Protein AF-A0A4V2XLY2-F1 (afdb_monomer)

Radius of gyration: 35.94 Å; Cα contacts (8 Å, |Δi|>4): 168; chains: 1; bounding box: 104×69×89 Å

Organism: NCBI:txid453573

Nearest PDB structures (foldseek):
  6egc-assembly1_A  TM=3.642E-01  e=1.308E+00  synthetic construct
  7uwa-assembly1_m  TM=2.859E-01  e=1.603E+00  Citrus x limon
  8otz-assembly1_BR  TM=3.091E-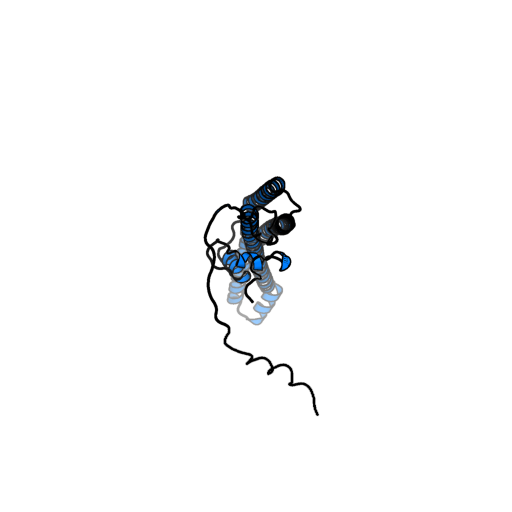01  e=2.067E+00  Bos taurus
  2cmr-assembly1_A  TM=2.528E-01  e=9.026E+00  Human immunodeficiency virus 1

Secondary structure (DSSP, 8-state):
------SSS----------------------------------SS-HHHHHHHHHHHHHHHHHHHHHHHHHHHHHHHHHHHHHHHHHHHHHTSHHHHHHHHHHH--HHHHHHHHHHHHHHHHHHHHHHHH--HHHHHHHHHHHHHHHHHHHHHHHHHHHHHHTT-S-HHHHHHHHHHHHHHHHHHHHTPPPPPHHHHHHHHHHTT--SSSPPPHHHHHHHS-GGG-S-TT--

Solvent-accessible surface area (backbone atoms only — not comparable to full-atom values): 13961 Å² total; per-residue (Å²): 133,84,86,86,88,79,89,75,87,86,82,82,87,84,77,85,87,84,91,82,82,89,87,90,81,89,84,89,88,82,88,83,94,73,86,75,78,74,79,68,88,66,64,84,39,62,66,69,57,52,51,52,51,49,53,52,37,44,54,35,51,49,53,22,42,22,26,46,43,37,15,54,52,27,45,50,51,39,53,51,53,51,52,52,49,52,52,50,49,57,60,63,29,67,69,50,46,53,52,48,47,70,71,68,74,46,69,66,64,48,49,53,51,51,54,51,47,51,50,50,50,50,52,53,54,51,46,52,71,74,51,54,30,58,63,54,15,51,51,26,44,53,39,22,53,56,33,46,58,48,38,55,51,42,52,53,51,52,50,31,36,69,68,53,75,46,54,72,68,58,46,52,52,51,50,55,52,47,52,47,56,51,49,54,42,55,72,75,48,74,90,79,52,71,70,17,46,52,54,29,34,63,76,67,76,54,73,92,60,98,69,81,53,74,66,64,40,31,75,78,41,60,76,94,75,40,86,77,89,81,82,131

Sequence (232 aa):
MSEVTVILGACALRSRKADRLLTGALPDEPSDRSVLNEPEAALDCDPYLLAQVREAFGRVVYSHKTHEKQADICFRRHRLQHAALTVLTAIGSGTFLAAVVGALGNPALTSLATSFIALLVAAMSLGAKTFKFEEESDAHRGIASRLWDVRESYISLITDLMSGTASDAEARERRDRLQRATRDAYTDAPRTSPKAFERASEGLQRNEEMTFTSREIDLFLPEALRLDEGEG

Structure (mmCIF, N/CA/C/O backbone):
data_AF-A0A4V2XLY2-F1
#
_entry.id   AF-A0A4V2XLY2-F1
#
loop_
_atom_site.group_PDB
_atom_site.id
_atom_site.type_symbol
_atom_site.label_atom_id
_atom_site.label_alt_id
_atom_site.label_comp_id
_atom_site.label_asym_id
_atom_site.label_entity_id
_atom_site.label_seq_id
_atom_site.pdbx_PDB_ins_code
_atom_site.Cartn_x
_atom_site.Cartn_y
_atom_site.Cartn_z
_atom_site.occupancy
_atom_site.B_iso_or_equiv
_atom_site.auth_seq_id
_atom_site.auth_comp_id
_atom_site.auth_asym_id
_atom_site.auth_atom_id
_atom_site.pdbx_PDB_model_num
ATOM 1 N N . MET A 1 1 ? -44.821 -56.540 2.633 1.00 47.94 1 MET A N 1
ATOM 2 C CA . MET A 1 1 ? -43.806 -55.549 3.042 1.00 47.94 1 MET A CA 1
ATOM 3 C C . MET A 1 1 ? -44.531 -54.199 3.128 1.00 47.94 1 MET A C 1
ATOM 5 O O . MET A 1 1 ? -44.505 -53.469 2.155 1.00 47.94 1 MET A O 1
ATOM 9 N N . SER A 1 2 ? -45.410 -53.893 4.099 1.00 38.66 2 SER A N 1
ATOM 10 C CA . SER A 1 2 ? -45.316 -54.028 5.575 1.00 38.66 2 SER A CA 1
ATOM 11 C C . SER A 1 2 ? -43.951 -53.548 6.051 1.00 38.66 2 SER A C 1
ATOM 13 O O . SER A 1 2 ? -42.976 -54.166 5.650 1.00 38.66 2 SER A O 1
ATOM 15 N N . GLU A 1 3 ? -43.760 -52.494 6.837 1.00 41.12 3 GLU A N 1
ATOM 16 C CA . GLU A 1 3 ? -44.582 -51.559 7.629 1.00 41.12 3 GLU A CA 1
ATOM 17 C C . GLU A 1 3 ? -43.741 -50.242 7.621 1.00 41.12 3 GLU A C 1
ATOM 19 O O . GLU A 1 3 ? -42.535 -50.310 7.421 1.00 41.12 3 GLU A O 1
ATOM 24 N N . VAL A 1 4 ? -44.195 -48.992 7.712 1.00 42.00 4 VAL A N 1
ATOM 25 C CA . VAL A 1 4 ? -44.980 -48.335 8.758 1.00 42.00 4 VAL A CA 1
ATOM 26 C C . VAL A 1 4 ? -45.407 -46.974 8.170 1.00 42.00 4 VAL A C 1
ATOM 28 O O . VAL A 1 4 ? -44.677 -45.989 8.210 1.00 42.00 4 VAL A O 1
ATOM 31 N N . THR A 1 5 ? -46.608 -46.928 7.600 1.00 49.72 5 THR A N 1
ATOM 32 C CA . THR A 1 5 ? -47.335 -45.715 7.167 1.00 49.72 5 THR A CA 1
ATOM 33 C C . THR A 1 5 ? -48.491 -45.440 8.147 1.00 49.72 5 THR A C 1
ATOM 35 O O . THR A 1 5 ? -49.587 -45.069 7.754 1.00 49.72 5 THR A O 1
ATOM 38 N N . VAL A 1 6 ? -48.299 -45.695 9.449 1.00 52.62 6 VAL A N 1
ATOM 39 C CA . VAL A 1 6 ? -49.425 -45.899 10.394 1.00 52.62 6 VAL A CA 1
ATOM 40 C C . VAL A 1 6 ? -49.522 -44.854 11.520 1.00 52.62 6 VAL A C 1
ATOM 42 O O . VAL A 1 6 ? -50.320 -45.012 12.433 1.00 52.62 6 VAL A O 1
ATOM 45 N N . ILE A 1 7 ? -48.814 -43.720 11.465 1.00 41.81 7 ILE A N 1
ATOM 46 C CA . ILE A 1 7 ? -48.986 -42.650 12.481 1.00 41.81 7 ILE A CA 1
ATOM 47 C C . ILE A 1 7 ? -49.380 -41.309 11.841 1.00 41.81 7 ILE A C 1
ATOM 49 O O . ILE A 1 7 ? -48.917 -40.240 12.212 1.00 41.81 7 ILE A O 1
ATOM 53 N N . LEU A 1 8 ? -50.277 -41.370 10.858 1.00 41.88 8 LEU A N 1
ATOM 54 C CA . LEU A 1 8 ? -51.107 -40.249 10.415 1.00 41.88 8 LEU A CA 1
ATOM 55 C C . LEU A 1 8 ? -52.513 -40.814 10.183 1.00 41.88 8 LEU A C 1
ATOM 57 O O . LEU A 1 8 ? -52.751 -41.444 9.158 1.00 41.88 8 LEU A O 1
ATOM 61 N N . GLY A 1 9 ? -53.443 -40.641 11.129 1.00 45.66 9 GLY A N 1
ATOM 62 C CA . GLY A 1 9 ? -54.850 -40.975 10.850 1.00 45.66 9 GLY A CA 1
ATOM 63 C C . GLY A 1 9 ? -55.701 -41.572 11.968 1.00 45.66 9 GLY A C 1
ATOM 64 O O . GLY A 1 9 ? -56.634 -42.303 11.656 1.00 45.66 9 GLY A O 1
ATOM 65 N N . ALA A 1 10 ? -55.449 -41.280 13.246 1.00 43.22 10 ALA A N 1
ATOM 66 C CA . ALA A 1 10 ? -56.364 -41.711 14.306 1.00 43.22 10 ALA A CA 1
ATOM 67 C C . ALA A 1 10 ? -56.387 -40.748 15.501 1.00 43.22 10 ALA A C 1
ATOM 69 O O . ALA A 1 10 ? -55.792 -41.044 16.527 1.00 43.22 10 ALA A O 1
ATOM 70 N N . CYS A 1 11 ? -57.055 -39.593 15.367 1.00 37.06 11 CYS A N 1
ATOM 71 C CA . CYS A 1 11 ? -57.849 -38.987 16.458 1.00 37.06 11 CYS A CA 1
ATOM 72 C C . CYS A 1 11 ? -58.593 -37.710 16.017 1.00 37.06 11 CYS A C 1
ATOM 74 O O . CYS A 1 11 ? -58.654 -36.715 16.733 1.00 37.06 11 CYS A O 1
ATOM 76 N N . ALA A 1 12 ? -59.195 -37.727 14.827 1.00 43.81 12 ALA A N 1
ATOM 77 C CA . ALA A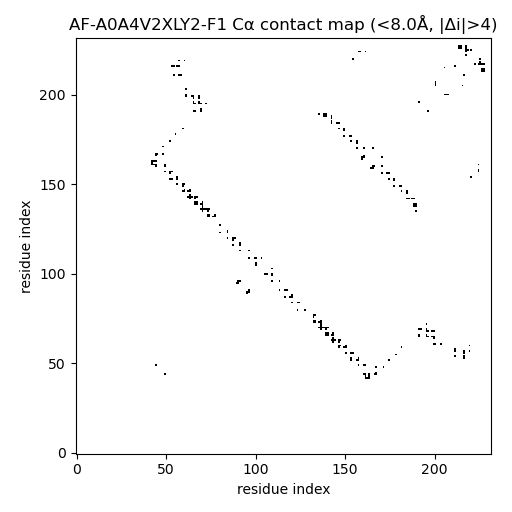 1 12 ? -60.356 -36.883 14.578 1.00 43.81 12 ALA A CA 1
ATOM 78 C C . ALA A 1 12 ? -61.599 -37.675 15.007 1.00 43.81 12 ALA A C 1
ATOM 80 O O . ALA A 1 12 ? -61.687 -38.867 14.732 1.00 43.81 12 ALA A O 1
ATOM 81 N N . LEU A 1 13 ? -62.558 -36.990 15.633 1.00 41.50 13 LEU A N 1
ATOM 82 C CA . LEU A 1 13 ? -63.864 -37.486 16.091 1.00 41.50 13 LEU A CA 1
ATOM 83 C C . LEU A 1 13 ? -63.895 -38.206 17.449 1.00 41.50 13 LEU A C 1
ATOM 85 O O . LEU A 1 13 ? -64.193 -39.394 17.550 1.00 41.50 13 LEU A O 1
ATOM 89 N N . ARG A 1 14 ? -63.829 -37.420 18.531 1.00 37.19 14 ARG A N 1
ATOM 90 C CA . ARG A 1 14 ? -64.696 -37.695 19.683 1.00 37.19 14 ARG A CA 1
ATOM 91 C C . ARG A 1 14 ? -65.355 -36.421 20.207 1.00 37.19 14 ARG A C 1
ATOM 93 O O . ARG A 1 14 ? -64.763 -35.623 20.912 1.00 37.19 14 ARG A O 1
ATOM 100 N N . SER A 1 15 ? -66.624 -36.316 19.829 1.00 37.44 15 SER A N 1
ATOM 101 C CA . SER A 1 15 ? -67.728 -35.723 20.579 1.00 37.44 15 SER A CA 1
ATOM 102 C C . SER A 1 15 ? -67.715 -34.221 20.873 1.00 37.44 15 SER A C 1
ATOM 104 O O . SER A 1 15 ? -67.165 -33.730 21.852 1.00 37.44 15 SER A O 1
ATOM 106 N N . ARG A 1 16 ? -68.539 -33.527 20.082 1.00 41.78 16 ARG A N 1
ATOM 107 C CA . ARG A 1 16 ? -69.366 -32.408 20.545 1.00 41.78 16 ARG A CA 1
ATOM 108 C C . ARG A 1 16 ? -70.205 -32.812 21.772 1.00 41.78 16 ARG A C 1
ATOM 110 O O . ARG A 1 16 ? -70.579 -33.978 21.903 1.00 41.78 16 ARG A O 1
ATOM 117 N N . LYS A 1 17 ? -70.624 -31.778 22.511 1.00 35.31 17 LYS A N 1
ATOM 118 C CA . LYS A 1 17 ? -71.710 -31.697 23.510 1.00 35.31 17 LYS A CA 1
ATOM 119 C C . LYS A 1 17 ? -71.405 -32.183 24.931 1.00 35.31 17 LYS A C 1
ATOM 121 O O . LYS A 1 17 ? -71.650 -33.335 25.266 1.00 35.31 17 LYS A O 1
ATOM 126 N N . ALA A 1 18 ? -71.097 -31.216 25.791 1.00 39.97 18 ALA A N 1
ATOM 127 C CA . ALA A 1 18 ? -71.797 -31.063 27.063 1.00 39.97 18 ALA A CA 1
ATOM 128 C C . ALA A 1 18 ? -71.885 -29.565 27.408 1.00 39.97 18 ALA A C 1
ATOM 130 O O . ALA A 1 18 ? -70.904 -28.943 27.800 1.00 39.97 18 ALA A O 1
ATOM 131 N N . ASP A 1 19 ? -73.073 -29.001 27.188 1.00 38.81 19 ASP A N 1
ATOM 132 C CA . ASP A 1 19 ? -73.528 -27.739 27.769 1.00 38.81 19 ASP A CA 1
ATOM 133 C C . ASP A 1 19 ? -73.611 -27.850 29.297 1.00 38.81 19 ASP A C 1
ATOM 135 O O . ASP A 1 19 ? -74.020 -28.900 29.799 1.00 38.81 19 ASP A O 1
ATOM 139 N N . ARG A 1 20 ? -73.353 -26.735 29.997 1.00 38.31 20 ARG A N 1
ATOM 140 C CA . ARG A 1 20 ? -74.138 -26.142 31.113 1.00 38.31 20 ARG A CA 1
ATOM 141 C C . ARG A 1 20 ? -73.211 -25.290 31.987 1.00 38.31 20 ARG A C 1
ATOM 143 O O . ARG A 1 20 ? -72.295 -25.802 32.608 1.00 38.31 20 ARG A O 1
ATOM 150 N N . L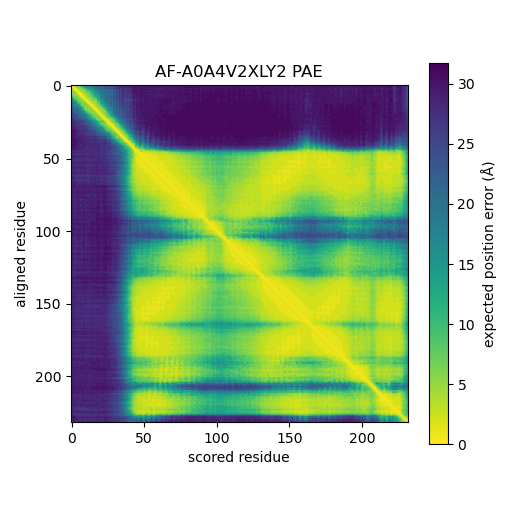EU A 1 21 ? -73.296 -23.967 31.849 1.00 37.28 21 LEU A N 1
ATOM 151 C CA . LEU A 1 21 ? -74.135 -23.041 32.635 1.00 37.28 21 LEU A CA 1
ATOM 152 C C . LEU A 1 21 ? -73.514 -22.660 33.990 1.00 37.28 21 LEU A C 1
ATOM 154 O O . LEU A 1 21 ? -73.485 -23.472 34.901 1.00 37.28 21 LEU A O 1
ATOM 158 N N . LEU A 1 22 ? -73.139 -21.373 34.057 1.00 38.41 22 LEU A N 1
ATOM 159 C CA . LEU A 1 22 ? -73.314 -20.398 35.147 1.00 38.41 22 LEU A CA 1
ATOM 160 C C . LEU A 1 22 ? -72.922 -20.815 36.572 1.00 38.41 22 LEU A C 1
ATOM 162 O O . LEU A 1 22 ? -73.523 -21.723 37.130 1.00 38.41 22 LEU A O 1
ATOM 166 N N . THR A 1 23 ? -72.061 -20.017 37.221 1.00 36.53 23 THR A N 1
ATOM 167 C CA . THR A 1 23 ? -72.367 -19.216 38.437 1.00 36.53 23 THR A CA 1
ATOM 168 C C . THR A 1 23 ? -71.088 -18.513 38.926 1.00 36.53 23 THR A C 1
ATOM 170 O O . THR A 1 23 ? -70.050 -19.156 39.025 1.00 36.53 23 THR A O 1
ATOM 173 N N . GLY A 1 24 ? -71.178 -17.229 39.299 1.00 34.00 24 GLY A N 1
ATOM 174 C CA . GLY A 1 24 ? -70.267 -16.614 40.283 1.00 34.00 24 GLY A CA 1
ATOM 175 C C . GLY A 1 24 ? -69.523 -15.357 39.825 1.00 34.00 24 GLY A C 1
ATOM 176 O O . GLY A 1 24 ? -68.750 -15.399 38.879 1.00 34.00 24 GLY A O 1
ATOM 177 N N . ALA A 1 25 ? -69.755 -14.249 40.525 1.00 36.06 25 ALA A N 1
ATOM 178 C CA . ALA A 1 25 ? -69.253 -12.904 40.261 1.00 36.06 25 ALA A CA 1
ATOM 179 C C . ALA A 1 25 ? -68.176 -12.459 41.285 1.00 36.06 25 ALA A C 1
ATOM 181 O O . ALA A 1 25 ? -68.368 -12.760 42.458 1.00 36.06 25 ALA A O 1
ATOM 182 N N . LEU A 1 26 ? -67.171 -11.681 40.810 1.00 38.72 26 LEU A N 1
ATOM 183 C CA . LEU A 1 26 ? -66.345 -10.597 41.442 1.00 38.72 26 LEU A CA 1
ATOM 184 C C . LEU A 1 26 ? -65.558 -10.864 42.766 1.00 38.72 26 LEU A C 1
ATOM 186 O O . LEU A 1 26 ? -65.959 -11.736 43.528 1.00 38.72 26 LEU A O 1
ATOM 190 N N . PRO A 1 27 ? -64.581 -10.011 43.188 1.00 55.50 27 PRO A N 1
ATOM 191 C CA . PRO A 1 27 ? -63.529 -9.245 42.475 1.00 55.50 27 PRO A CA 1
ATOM 192 C C . PRO A 1 27 ? -62.104 -9.299 43.136 1.00 55.50 27 PRO A C 1
ATOM 194 O O . PRO A 1 27 ? -61.937 -9.835 44.225 1.00 55.50 27 PRO A O 1
ATOM 197 N N . ASP A 1 28 ? -61.143 -8.633 42.469 1.00 38.16 28 ASP A N 1
ATOM 198 C CA . ASP A 1 28 ? -59.927 -7.921 42.948 1.00 38.16 28 ASP A CA 1
ATOM 199 C C . ASP A 1 28 ? -58.579 -8.597 43.323 1.00 38.16 28 ASP A C 1
ATOM 201 O O . ASP A 1 28 ? -58.505 -9.576 44.060 1.00 38.16 28 ASP A O 1
ATOM 205 N N . GLU A 1 29 ? -57.524 -7.872 42.881 1.00 44.31 29 GLU A N 1
ATOM 206 C CA . GLU A 1 29 ? -56.118 -7.753 43.351 1.00 44.31 29 GLU A CA 1
ATOM 207 C C . GLU A 1 29 ? -55.006 -8.641 42.709 1.00 44.31 29 GLU A C 1
ATOM 209 O O . GLU A 1 29 ? -55.288 -9.708 42.167 1.00 44.31 29 GLU A O 1
ATOM 214 N N . PRO A 1 30 ? -53.740 -8.152 42.610 1.00 47.31 30 PRO A N 1
ATOM 215 C CA . PRO A 1 30 ? -53.153 -7.741 41.329 1.00 47.31 30 PRO A CA 1
ATOM 216 C C . PRO A 1 30 ? -51.746 -8.340 41.072 1.00 47.31 30 PRO A C 1
ATOM 218 O O . PRO A 1 30 ? -51.223 -9.118 41.858 1.00 47.31 30 PRO A O 1
ATOM 221 N N . SER A 1 31 ? -51.088 -7.850 40.010 1.00 38.84 31 SER A N 1
ATOM 222 C CA . SER A 1 31 ? -49.623 -7.803 39.849 1.00 38.84 31 SER A CA 1
ATOM 223 C C . SER A 1 31 ? -48.878 -9.131 39.653 1.00 38.84 31 SER A C 1
ATOM 225 O O . SER A 1 31 ? -48.431 -9.738 40.616 1.00 38.84 31 SER A O 1
ATOM 227 N N . ASP A 1 32 ? -48.518 -9.435 38.402 1.00 35.16 32 ASP A N 1
ATOM 228 C CA . ASP A 1 32 ? -47.088 -9.570 38.093 1.00 35.16 32 ASP A CA 1
ATOM 229 C C . ASP A 1 32 ? -46.803 -9.275 36.610 1.00 35.16 32 ASP A C 1
ATOM 231 O O . ASP A 1 32 ? -47.209 -9.999 35.698 1.00 35.16 32 ASP A O 1
ATOM 235 N N . ARG A 1 33 ? -46.122 -8.152 36.373 1.00 47.94 33 ARG A N 1
ATOM 236 C CA . ARG A 1 33 ? -45.427 -7.846 35.124 1.00 47.94 33 ARG A CA 1
ATOM 237 C C . ARG A 1 33 ? -44.021 -8.421 35.261 1.00 47.94 33 ARG A C 1
ATOM 239 O O . ARG A 1 33 ? -43.155 -7.709 35.751 1.00 47.94 33 ARG A O 1
ATOM 246 N N . SER A 1 34 ? -43.775 -9.637 34.786 1.00 43.16 34 SER A N 1
ATOM 247 C CA . SER A 1 34 ? -42.424 -10.074 34.388 1.00 43.16 34 SER A CA 1
ATOM 248 C C . SER A 1 34 ? -42.425 -11.498 33.824 1.00 43.16 34 SER A C 1
ATOM 250 O O . SER A 1 34 ? -41.847 -12.417 34.393 1.00 43.16 34 SER A O 1
ATOM 252 N N . VAL A 1 35 ? -43.033 -11.709 32.651 1.00 46.03 35 VAL A N 1
ATOM 253 C CA . VAL A 1 35 ? -42.635 -12.875 31.846 1.00 46.03 35 VAL A CA 1
ATOM 254 C C . VAL A 1 35 ? -41.351 -12.492 31.124 1.00 46.03 35 VAL A C 1
ATOM 256 O O . VAL A 1 35 ? -41.360 -11.765 30.134 1.00 46.03 35 VAL A O 1
ATOM 259 N N . LEU A 1 36 ? -40.269 -12.910 31.771 1.00 38.91 36 LEU A N 1
ATOM 260 C CA . LEU A 1 36 ? -38.892 -13.059 31.328 1.00 38.91 36 LEU A CA 1
ATOM 261 C C . LEU A 1 36 ? -38.740 -13.021 29.803 1.00 38.91 36 LEU A C 1
ATOM 263 O O . LEU A 1 36 ? -39.104 -13.961 29.098 1.00 38.91 36 LEU A O 1
ATOM 267 N N . ASN A 1 37 ? -38.156 -11.928 29.318 1.00 42.41 37 ASN A N 1
ATOM 268 C CA . ASN A 1 37 ? -37.388 -11.982 28.088 1.00 42.41 37 ASN A CA 1
ATOM 269 C C . ASN A 1 37 ? -36.150 -12.823 28.434 1.00 42.41 37 ASN A C 1
ATOM 271 O O . ASN A 1 37 ? -35.342 -12.407 29.268 1.00 42.41 37 ASN A O 1
ATOM 275 N N . GLU A 1 38 ? -36.070 -14.033 27.884 1.00 45.47 38 GLU A N 1
ATOM 276 C CA . GLU A 1 38 ? -34.858 -14.855 27.888 1.00 45.47 38 GLU A CA 1
ATOM 277 C C . GLU A 1 38 ? -33.669 -13.975 27.460 1.00 45.47 38 GLU A C 1
ATOM 279 O O . GLU A 1 38 ? -33.838 -13.133 26.569 1.00 45.47 38 GLU A O 1
ATOM 284 N N . PRO A 1 39 ? -32.479 -14.112 28.067 1.00 44.06 39 PRO A N 1
ATOM 285 C CA . PRO A 1 39 ? -31.338 -13.346 27.621 1.00 44.06 39 PRO A CA 1
ATOM 286 C C . PRO A 1 39 ? -30.941 -13.916 26.256 1.00 44.06 39 PRO A C 1
ATOM 288 O O . PRO A 1 39 ? -30.286 -14.954 26.169 1.00 44.06 39 PRO A O 1
ATOM 291 N N . GLU A 1 40 ? -31.314 -13.227 25.173 1.00 44.56 40 GLU A N 1
ATOM 292 C CA . GLU A 1 40 ? -30.416 -13.162 24.021 1.00 44.56 40 GLU A CA 1
ATOM 293 C C . GLU A 1 40 ? -29.029 -12.909 24.604 1.00 44.56 40 GLU A C 1
ATOM 295 O O . GLU A 1 40 ? -28.896 -12.054 25.481 1.00 44.56 40 GLU A O 1
ATOM 300 N N . ALA A 1 41 ? -28.040 -13.709 24.210 1.00 48.06 41 ALA A N 1
ATOM 301 C CA . ALA A 1 41 ? -26.654 -13.562 24.628 1.00 48.06 41 ALA A CA 1
ATOM 302 C C . ALA A 1 41 ? -26.171 -12.160 24.228 1.00 48.06 41 ALA A C 1
ATOM 304 O O . ALA A 1 41 ? -25.626 -11.947 23.148 1.00 48.06 41 ALA A O 1
ATOM 305 N N . ALA A 1 42 ? -26.493 -11.183 25.068 1.00 50.16 42 ALA A N 1
ATOM 306 C CA . ALA A 1 42 ? -26.255 -9.789 24.826 1.00 50.16 42 ALA A CA 1
ATOM 307 C C . ALA A 1 42 ? -24.751 -9.631 24.919 1.00 50.16 42 ALA A C 1
ATOM 309 O O . ALA A 1 42 ? -24.145 -9.967 25.933 1.00 50.16 42 ALA A O 1
ATOM 310 N N . LEU A 1 43 ? -24.148 -9.180 23.825 1.00 56.91 43 LEU A N 1
ATOM 311 C CA . LEU A 1 43 ? -22.795 -8.660 23.840 1.00 56.91 43 LEU A CA 1
ATOM 312 C C . LEU A 1 43 ? -22.678 -7.738 25.066 1.00 56.91 43 LEU A C 1
ATOM 314 O O . LEU A 1 43 ? -23.293 -6.675 25.083 1.00 56.91 43 LEU A O 1
ATOM 318 N N . ASP A 1 44 ? -21.894 -8.125 26.076 1.00 65.81 44 ASP A N 1
ATOM 319 C CA . ASP A 1 44 ? -21.594 -7.310 27.273 1.00 65.81 44 ASP A CA 1
ATOM 320 C C . ASP A 1 44 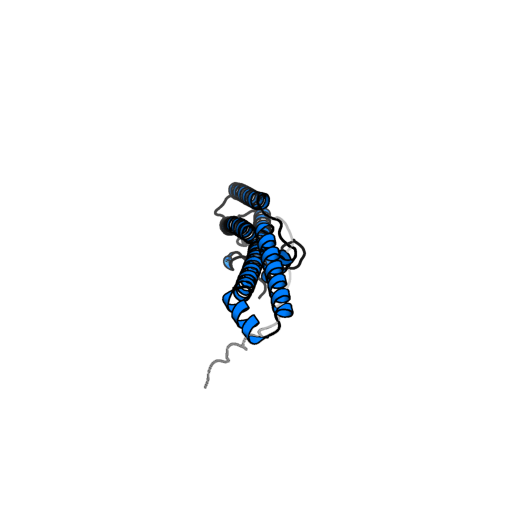? -20.743 -6.060 26.931 1.00 65.81 44 ASP A C 1
ATOM 322 O O . ASP A 1 44 ? -20.158 -5.406 27.792 1.00 65.81 44 ASP A O 1
ATOM 326 N N . CYS A 1 45 ? -20.652 -5.724 25.646 1.00 75.44 45 CYS A N 1
ATOM 327 C CA . CYS A 1 45 ? -19.866 -4.654 25.067 1.00 75.44 45 CYS A CA 1
ATOM 328 C C . CYS A 1 45 ? -20.796 -3.535 24.587 1.00 75.44 45 CYS A C 1
ATOM 330 O O . CYS A 1 45 ? -21.821 -3.796 23.957 1.00 75.44 45 CYS A O 1
ATOM 332 N N . ASP A 1 46 ? -20.396 -2.276 24.810 1.00 89.00 46 ASP A N 1
ATOM 333 C CA . ASP A 1 46 ? -21.094 -1.109 24.259 1.00 89.00 46 ASP A CA 1
ATOM 334 C C . ASP A 1 46 ? -21.230 -1.235 22.721 1.00 89.00 46 ASP A C 1
ATOM 336 O O . ASP A 1 46 ? -20.220 -1.148 22.004 1.00 89.00 46 ASP A O 1
ATOM 340 N N . PRO A 1 47 ? -22.455 -1.402 22.178 1.00 90.06 47 PRO A N 1
ATOM 341 C CA . PRO A 1 47 ? -22.659 -1.624 20.748 1.00 90.06 47 PRO A CA 1
ATOM 342 C C . PRO A 1 47 ? -22.205 -0.425 19.906 1.00 90.06 47 PRO A C 1
ATOM 344 O O . PRO A 1 47 ? -21.762 -0.598 18.768 1.00 90.06 47 PRO A O 1
ATOM 347 N N . TYR A 1 48 ? -22.238 0.792 20.462 1.00 92.94 48 TYR A N 1
ATOM 348 C CA . TYR A 1 48 ? -21.745 1.987 19.778 1.00 92.94 48 TYR A CA 1
ATOM 349 C C . TYR A 1 48 ? -20.216 1.996 19.692 1.00 92.94 48 TYR A C 1
ATOM 351 O O . TYR A 1 48 ? -19.652 2.431 18.682 1.00 92.94 48 TYR A O 1
ATOM 359 N N . LEU A 1 49 ? -19.532 1.495 20.726 1.00 94.81 49 LEU A N 1
ATOM 360 C CA . LEU A 1 49 ? -18.078 1.362 20.724 1.00 94.81 49 LEU A CA 1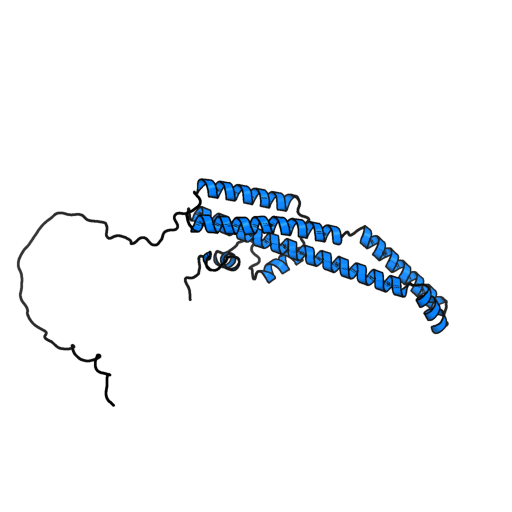
ATOM 361 C C . LEU A 1 49 ? -17.628 0.315 19.702 1.00 94.81 49 LEU A C 1
ATOM 363 O O . LEU A 1 49 ? -16.730 0.597 18.905 1.00 94.81 49 LEU A O 1
ATOM 367 N N . LEU A 1 50 ? -18.280 -0.850 19.673 1.00 94.44 50 LEU A N 1
ATOM 368 C CA . LEU A 1 50 ? -17.987 -1.899 18.697 1.00 94.44 50 LEU A CA 1
ATOM 369 C C . LEU A 1 50 ? -18.204 -1.415 17.260 1.00 94.44 50 LEU A C 1
ATOM 371 O O . LEU A 1 50 ? -17.325 -1.597 16.415 1.00 94.44 50 LEU A O 1
ATOM 375 N N . ALA A 1 51 ? -19.327 -0.743 16.988 1.00 92.44 51 ALA A N 1
ATOM 376 C CA . ALA A 1 51 ? -19.612 -0.170 15.674 1.00 92.44 51 ALA A CA 1
ATOM 377 C C . ALA A 1 51 ? -18.519 0.819 15.234 1.00 92.44 51 ALA A C 1
ATOM 379 O O . ALA A 1 51 ? -18.001 0.727 14.120 1.00 92.44 51 ALA A O 1
ATOM 380 N N . GLN A 1 52 ? -18.095 1.713 16.132 1.00 94.38 52 GLN A N 1
ATOM 381 C CA . GLN A 1 52 ? -17.038 2.679 15.838 1.00 94.38 52 GLN A CA 1
ATOM 382 C C . GLN A 1 52 ? -15.682 2.009 15.562 1.00 94.38 52 GLN A C 1
ATOM 384 O O . GLN A 1 52 ? -14.948 2.437 14.665 1.00 94.38 52 GLN A O 1
ATOM 389 N N . VAL A 1 53 ? -15.323 0.979 16.335 1.00 95.75 53 VAL A N 1
ATOM 390 C CA . VAL A 1 53 ? -14.079 0.217 16.146 1.00 95.75 53 VAL A CA 1
ATOM 391 C C . VAL A 1 53 ? -14.099 -0.516 14.803 1.00 95.75 53 VAL A C 1
ATOM 393 O O . VAL A 1 53 ? -13.115 -0.454 14.064 1.00 95.75 53 VAL A O 1
ATOM 396 N N . ARG A 1 54 ? -15.226 -1.137 14.445 1.00 94.75 54 ARG A N 1
ATOM 397 C CA . ARG A 1 54 ? -15.423 -1.829 13.162 1.00 94.75 54 ARG A CA 1
ATOM 398 C C . ARG A 1 54 ? -15.334 -0.878 11.966 1.00 94.75 54 ARG A C 1
ATOM 400 O O . ARG A 1 54 ? -14.641 -1.178 10.995 1.00 94.75 54 ARG A O 1
ATOM 407 N N . GLU A 1 55 ? -15.951 0.299 12.045 1.00 92.94 55 GLU A N 1
ATOM 408 C CA . GLU A 1 55 ? -15.849 1.315 10.988 1.00 92.94 55 GLU A CA 1
ATOM 409 C C . GLU A 1 55 ? -14.405 1.829 10.835 1.00 92.94 55 GLU A C 1
ATOM 411 O O . GLU A 1 55 ? -13.886 1.966 9.723 1.00 92.94 55 GLU A O 1
ATOM 416 N N . ALA A 1 56 ? -13.715 2.076 11.956 1.00 94.19 56 ALA A N 1
ATOM 417 C CA . ALA A 1 56 ? -12.312 2.482 11.945 1.00 94.19 56 ALA A CA 1
ATOM 418 C C . ALA A 1 56 ? -11.403 1.410 11.329 1.00 94.19 56 ALA A C 1
ATOM 420 O O . ALA A 1 56 ? -10.528 1.748 10.528 1.00 94.19 56 ALA A O 1
ATOM 421 N N . PHE A 1 57 ? -11.645 0.138 11.647 1.00 95.56 57 PHE A N 1
ATOM 422 C CA . PHE A 1 57 ? -10.977 -1.000 11.028 1.00 95.56 57 PHE A CA 1
ATOM 423 C C . PHE A 1 57 ? -11.175 -1.014 9.506 1.00 95.56 57 PHE A C 1
ATOM 425 O O . PHE A 1 57 ? -10.184 -1.059 8.775 1.00 95.56 57 PHE A O 1
ATOM 432 N N . GLY A 1 58 ? -12.413 -0.876 9.016 1.00 92.94 58 GLY A N 1
ATOM 433 C CA . GLY A 1 58 ? -12.709 -0.826 7.577 1.00 92.94 58 GLY A CA 1
ATOM 434 C C . GLY A 1 58 ? -11.911 0.259 6.843 1.00 92.94 58 GLY A C 1
ATOM 435 O O . GLY A 1 58 ? -11.266 -0.010 5.824 1.00 92.94 58 GLY A O 1
ATOM 436 N N . ARG A 1 59 ? -11.839 1.471 7.415 1.00 92.25 59 ARG A N 1
ATOM 437 C CA . ARG A 1 59 ? -11.016 2.566 6.862 1.00 92.25 59 ARG A CA 1
ATOM 438 C C . ARG A 1 59 ? -9.531 2.207 6.789 1.00 92.25 59 ARG A C 1
ATOM 440 O O . ARG A 1 59 ? -8.876 2.529 5.799 1.00 92.25 59 ARG A O 1
ATOM 447 N N . VAL A 1 60 ? -8.988 1.544 7.811 1.00 94.88 60 VAL A N 1
ATOM 448 C CA . VAL A 1 60 ? -7.574 1.132 7.832 1.00 94.88 60 VAL A CA 1
ATOM 449 C C . VAL A 1 60 ? -7.292 0.053 6.789 1.00 94.88 60 VAL A C 1
ATOM 451 O O . VAL A 1 60 ? -6.300 0.169 6.071 1.00 94.88 60 VAL A O 1
ATOM 454 N N . VAL A 1 61 ? -8.168 -0.950 6.646 1.00 94.00 61 VAL A N 1
ATOM 455 C CA . VAL A 1 61 ? -8.057 -1.986 5.599 1.00 94.00 61 VAL A CA 1
ATOM 456 C C . VAL A 1 61 ? -7.959 -1.340 4.220 1.00 94.00 61 VAL A C 1
ATOM 458 O O . VAL A 1 61 ? -7.099 -1.696 3.411 1.00 94.00 61 VAL A O 1
ATOM 461 N N . TYR A 1 62 ? -8.810 -0.350 3.972 1.00 90.62 62 TYR A N 1
ATOM 462 C CA . TYR A 1 62 ? -8.858 0.339 2.696 1.00 90.62 62 TYR A CA 1
ATOM 463 C C . TYR A 1 62 ? -7.594 1.158 2.414 1.00 90.62 62 TYR A C 1
ATOM 465 O O . TYR A 1 62 ? -6.998 1.052 1.337 1.00 90.62 62 TYR A O 1
ATOM 473 N N . SER A 1 63 ? -7.143 1.949 3.386 1.00 91.94 63 SER A N 1
ATOM 474 C CA . SER A 1 63 ? -5.903 2.716 3.250 1.00 91.94 63 SER A CA 1
ATOM 475 C C . SER A 1 63 ? -4.689 1.810 3.077 1.00 91.94 63 SER A C 1
ATOM 477 O O . SER A 1 63 ? -3.837 2.087 2.231 1.00 91.94 63 SER A O 1
ATOM 479 N N . HIS A 1 64 ? -4.637 0.697 3.813 1.00 94.81 64 HIS A N 1
ATOM 480 C CA . HIS A 1 64 ? -3.601 -0.317 3.663 1.00 94.81 64 HIS A CA 1
ATOM 481 C C . HIS A 1 64 ? -3.548 -0.827 2.215 1.00 94.81 64 HIS A C 1
ATOM 483 O O . HIS A 1 64 ? -2.507 -0.723 1.562 1.00 94.81 64 HIS A O 1
ATOM 489 N N . LYS A 1 65 ? -4.684 -1.280 1.664 1.00 92.38 65 LYS A N 1
ATOM 490 C CA . LYS A 1 65 ? -4.752 -1.745 0.270 1.00 92.38 65 LYS A CA 1
ATOM 491 C C . LYS A 1 65 ? -4.433 -0.657 -0.745 1.00 92.38 65 LYS A C 1
ATOM 493 O O . LYS A 1 65 ? -3.761 -0.934 -1.736 1.00 92.38 65 LYS A O 1
ATOM 498 N N . THR A 1 66 ? -4.847 0.580 -0.503 1.00 92.44 66 THR A N 1
ATOM 499 C CA . THR A 1 66 ? -4.524 1.706 -1.390 1.00 92.44 66 THR A CA 1
ATOM 500 C C . THR A 1 66 ? -3.013 1.929 -1.477 1.00 92.44 66 THR A C 1
ATOM 502 O O . THR A 1 66 ? -2.477 2.090 -2.576 1.00 92.44 66 THR A O 1
ATOM 505 N N . HIS A 1 67 ? -2.307 1.878 -0.345 1.00 93.00 67 HIS A N 1
ATOM 506 C CA . HIS A 1 67 ? -0.852 2.015 -0.322 1.00 93.00 67 HIS A CA 1
ATOM 507 C C . HIS A 1 67 ? -0.126 0.814 -0.943 1.00 93.00 67 HIS A C 1
ATOM 509 O O . HIS A 1 67 ? 0.822 1.033 -1.696 1.00 93.00 67 HIS A O 1
ATOM 515 N N . GLU A 1 68 ? -0.605 -0.422 -0.750 1.00 93.56 68 GLU A N 1
ATOM 516 C CA . GLU A 1 68 ? -0.094 -1.591 -1.490 1.00 93.56 68 GLU A CA 1
ATOM 517 C C . GLU A 1 68 ? -0.225 -1.390 -3.014 1.00 93.56 68 GLU A C 1
ATOM 519 O O . GLU A 1 68 ? 0.745 -1.537 -3.760 1.00 93.56 68 GLU A O 1
ATOM 524 N N . LYS A 1 69 ? -1.411 -0.989 -3.501 1.00 92.62 69 LYS A N 1
ATOM 525 C CA . LYS A 1 69 ? -1.649 -0.788 -4.943 1.00 92.62 69 LYS A CA 1
ATOM 526 C C . LYS A 1 69 ? -0.822 0.352 -5.522 1.00 92.62 69 LYS A C 1
ATOM 528 O O . LYS A 1 69 ? -0.387 0.265 -6.673 1.00 92.62 69 LYS A O 1
ATOM 533 N N . GLN A 1 70 ? -0.603 1.414 -4.754 1.00 91.12 70 GLN A N 1
ATOM 534 C CA . GLN A 1 70 ? 0.259 2.513 -5.170 1.00 91.12 70 GLN A CA 1
ATOM 535 C C . GLN A 1 70 ? 1.727 2.065 -5.243 1.00 91.12 70 GLN A C 1
ATOM 537 O O . GLN A 1 70 ? 2.381 2.345 -6.250 1.00 91.12 70 GLN A O 1
ATOM 542 N N . ALA A 1 71 ? 2.218 1.300 -4.261 1.00 91.44 71 ALA A N 1
ATOM 543 C CA . ALA A 1 71 ? 3.558 0.716 -4.304 1.00 91.44 71 ALA A CA 1
ATOM 544 C C . ALA A 1 71 ? 3.756 -0.163 -5.552 1.00 91.44 71 ALA A C 1
ATOM 546 O O . ALA A 1 71 ? 4.731 0.010 -6.283 1.00 91.44 71 ALA A O 1
ATOM 547 N N . ASP A 1 72 ? 2.791 -1.028 -5.875 1.00 91.00 72 ASP A N 1
ATOM 548 C CA . ASP A 1 72 ? 2.838 -1.874 -7.075 1.00 91.00 72 ASP A CA 1
ATOM 549 C C . ASP A 1 72 ? 2.897 -1.059 -8.377 1.00 91.00 72 ASP A C 1
ATOM 551 O O . ASP A 1 72 ? 3.602 -1.419 -9.329 1.00 91.00 72 ASP A O 1
ATOM 555 N N . ILE A 1 73 ? 2.152 0.050 -8.450 1.00 90.00 73 ILE A N 1
ATOM 556 C CA . ILE A 1 73 ? 2.176 0.955 -9.605 1.00 90.00 73 ILE A CA 1
ATOM 557 C C . ILE A 1 73 ? 3.565 1.577 -9.767 1.00 90.00 73 ILE A C 1
ATOM 559 O O . ILE A 1 73 ? 4.097 1.566 -10.883 1.00 90.00 73 ILE A O 1
ATOM 563 N N . CYS A 1 74 ? 4.144 2.100 -8.685 1.00 90.12 74 CYS A N 1
ATOM 564 C CA . CYS A 1 74 ? 5.469 2.719 -8.693 1.00 90.12 74 CYS A CA 1
ATOM 565 C C . CYS A 1 74 ? 6.554 1.697 -9.047 1.00 90.12 74 CYS A C 1
ATOM 567 O O . CYS A 1 74 ? 7.326 1.920 -9.982 1.00 90.12 74 CYS A O 1
ATOM 569 N N . PHE A 1 75 ? 6.527 0.517 -8.424 1.00 91.38 75 PHE A N 1
ATOM 570 C CA . PHE A 1 75 ? 7.460 -0.569 -8.714 1.00 91.38 75 PHE A CA 1
ATOM 571 C C . PHE A 1 75 ? 7.399 -1.025 -10.176 1.00 91.38 75 PHE A C 1
ATOM 573 O O . PHE A 1 75 ? 8.426 -1.231 -10.827 1.00 91.38 75 PHE A O 1
ATOM 580 N N . ARG A 1 76 ? 6.194 -1.143 -10.748 1.00 89.94 76 ARG A N 1
ATOM 581 C CA . ARG A 1 76 ? 6.044 -1.513 -12.160 1.00 89.94 76 ARG A CA 1
ATOM 582 C C . ARG A 1 76 ? 6.576 -0.433 -13.098 1.00 89.94 76 ARG A C 1
ATOM 584 O O . ARG A 1 76 ? 7.204 -0.774 -14.099 1.00 89.94 76 ARG A O 1
ATOM 591 N N . ARG A 1 77 ? 6.334 0.847 -12.799 1.00 89.44 77 ARG A N 1
ATOM 592 C CA . ARG A 1 77 ? 6.889 1.967 -13.581 1.00 89.44 77 ARG A CA 1
ATOM 593 C C . ARG A 1 77 ? 8.412 1.953 -13.550 1.00 89.44 77 ARG A C 1
ATOM 595 O O . ARG A 1 77 ? 9.021 2.003 -14.614 1.00 89.44 77 ARG A O 1
ATOM 602 N N . HIS A 1 78 ? 8.992 1.783 -12.365 1.00 91.00 78 HIS A N 1
ATOM 603 C CA . HIS A 1 78 ? 10.428 1.622 -12.181 1.00 91.00 78 HIS A CA 1
ATOM 604 C C . HIS A 1 78 ? 10.977 0.479 -13.051 1.00 91.00 78 HIS A C 1
ATOM 606 O O . HIS A 1 78 ? 11.845 0.692 -13.895 1.00 91.00 78 HIS A O 1
ATOM 612 N N . ARG A 1 79 ? 10.397 -0.724 -12.950 1.00 90.44 79 ARG A N 1
ATOM 613 C CA . ARG A 1 79 ? 10.848 -1.889 -13.727 1.00 90.44 79 ARG A CA 1
ATOM 614 C C . ARG A 1 79 ? 10.764 -1.669 -15.240 1.00 90.44 79 ARG A C 1
ATOM 616 O O . ARG A 1 79 ? 11.680 -2.065 -15.956 1.00 90.44 79 ARG A O 1
ATOM 623 N N . LEU A 1 80 ? 9.689 -1.047 -15.730 1.00 90.62 80 LEU A N 1
ATOM 624 C CA . LEU A 1 80 ? 9.532 -0.734 -17.155 1.00 90.62 80 LEU A CA 1
ATOM 625 C C . LEU A 1 80 ? 10.573 0.284 -17.630 1.00 90.62 80 LEU A C 1
ATOM 627 O O . LEU A 1 80 ? 11.172 0.090 -18.686 1.00 90.62 80 LEU A O 1
ATOM 631 N N . GLN A 1 81 ? 10.818 1.334 -16.845 1.00 90.00 81 GLN A N 1
ATOM 632 C CA . GLN A 1 81 ? 11.821 2.348 -17.160 1.00 90.00 81 GLN A CA 1
ATOM 633 C C . GLN A 1 81 ? 13.228 1.748 -17.227 1.00 90.00 81 GLN A C 1
ATOM 635 O O . GLN A 1 81 ? 13.944 1.984 -18.201 1.00 90.00 81 GLN A O 1
ATOM 640 N N . HIS A 1 82 ? 13.602 0.930 -16.240 1.00 90.62 82 HIS A N 1
ATOM 641 C CA . HIS A 1 82 ? 14.896 0.252 -16.224 1.00 90.62 82 HIS A CA 1
ATOM 642 C C . HIS A 1 82 ? 15.039 -0.746 -17.374 1.00 90.62 82 HIS A C 1
ATOM 644 O O . HIS A 1 82 ? 16.059 -0.731 -18.057 1.00 90.62 82 HIS A O 1
ATOM 650 N N . ALA A 1 83 ? 14.012 -1.554 -17.655 1.00 91.69 83 ALA A N 1
ATOM 651 C CA . ALA A 1 83 ? 14.041 -2.487 -18.779 1.00 91.69 83 ALA A CA 1
ATOM 652 C C . ALA A 1 83 ? 14.226 -1.761 -20.123 1.00 91.69 83 ALA A C 1
ATOM 654 O O . ALA A 1 83 ? 15.068 -2.158 -20.927 1.00 91.69 83 ALA A O 1
ATOM 655 N N . ALA A 1 84 ? 13.487 -0.671 -20.352 1.00 90.44 84 ALA A N 1
ATOM 656 C CA . ALA A 1 84 ? 13.608 0.121 -21.571 1.00 90.44 84 ALA A CA 1
ATOM 657 C C . ALA A 1 84 ? 14.992 0.784 -21.694 1.00 90.44 84 ALA A C 1
ATOM 659 O O . ALA A 1 84 ? 15.584 0.753 -22.772 1.00 90.44 84 ALA A O 1
ATOM 660 N N . LEU A 1 85 ? 15.553 1.302 -20.594 1.00 91.25 85 LEU A N 1
ATOM 661 C CA . LEU A 1 85 ? 16.905 1.863 -20.581 1.00 91.25 85 LEU A CA 1
ATOM 662 C C . LEU A 1 85 ? 17.967 0.800 -20.895 1.00 91.25 85 LEU A C 1
ATOM 664 O O . LEU A 1 85 ? 18.866 1.053 -21.695 1.00 91.25 85 LEU A O 1
ATOM 668 N N . THR A 1 86 ? 17.858 -0.396 -20.308 1.00 90.75 86 THR A N 1
ATOM 669 C CA . THR A 1 86 ? 18.764 -1.518 -20.586 1.00 90.75 86 THR A CA 1
ATOM 670 C C . THR A 1 86 ? 18.708 -1.936 -22.053 1.00 90.75 86 THR A C 1
ATOM 672 O O . THR A 1 86 ? 19.758 -2.064 -22.680 1.00 90.75 86 THR A O 1
ATOM 675 N N . VAL A 1 87 ? 17.510 -2.098 -22.626 1.00 91.56 87 VAL A N 1
ATOM 676 C CA . VAL A 1 87 ? 17.345 -2.450 -24.047 1.00 91.56 87 VAL A CA 1
ATOM 677 C C . VAL A 1 87 ? 17.950 -1.373 -24.943 1.00 91.56 87 VAL A C 1
ATOM 679 O O . VAL A 1 87 ? 18.734 -1.682 -25.838 1.00 91.56 87 VAL A O 1
ATOM 682 N N . LEU A 1 88 ? 17.644 -0.104 -24.679 1.00 88.62 88 LEU A N 1
ATOM 683 C CA . LEU A 1 88 ? 18.131 1.007 -25.488 1.00 88.62 88 LEU A CA 1
ATOM 684 C C . LEU A 1 88 ? 19.658 1.158 -25.405 1.00 88.62 88 LEU A C 1
ATOM 686 O O . LEU A 1 88 ? 20.309 1.417 -26.414 1.00 88.62 88 LEU A O 1
ATOM 690 N N . THR A 1 89 ? 20.239 0.925 -24.227 1.00 88.31 89 THR A N 1
ATOM 691 C CA . THR A 1 89 ? 21.695 0.935 -24.023 1.00 88.31 89 THR A CA 1
ATOM 692 C C . THR A 1 89 ? 22.369 -0.251 -24.717 1.00 88.31 89 THR A C 1
ATOM 694 O O . THR A 1 89 ? 23.439 -0.090 -25.297 1.00 88.31 89 THR A O 1
ATOM 697 N N . ALA A 1 90 ? 21.743 -1.432 -24.715 1.00 88.44 90 ALA A N 1
ATOM 698 C CA . ALA A 1 90 ? 22.250 -2.603 -25.428 1.00 88.44 90 ALA A CA 1
ATOM 699 C C . ALA A 1 90 ? 22.261 -2.384 -26.951 1.00 88.44 90 ALA A C 1
ATOM 701 O O . ALA A 1 90 ? 23.263 -2.675 -27.606 1.00 88.44 90 ALA A O 1
ATOM 702 N N . ILE A 1 91 ? 21.188 -1.803 -27.504 1.00 83.75 91 ILE A N 1
ATOM 703 C CA . ILE A 1 91 ? 21.122 -1.395 -28.919 1.00 83.75 91 ILE A CA 1
ATOM 704 C C . ILE A 1 91 ? 22.157 -0.296 -29.205 1.00 83.75 91 ILE A C 1
ATOM 706 O O . ILE A 1 91 ? 22.827 -0.328 -30.230 1.00 83.75 91 ILE A O 1
ATOM 710 N N . GLY A 1 92 ? 22.337 0.653 -28.287 1.00 81.44 92 GLY A N 1
ATOM 711 C CA . GLY A 1 92 ? 23.346 1.709 -28.390 1.00 81.44 92 GLY A CA 1
ATOM 712 C C . GLY A 1 92 ? 24.791 1.244 -28.175 1.00 81.44 92 GLY A C 1
ATOM 713 O O . GLY A 1 92 ? 25.699 2.072 -28.220 1.00 81.44 92 GLY A O 1
ATOM 714 N N . SER A 1 93 ? 25.034 -0.048 -27.924 1.00 83.25 93 SER A N 1
ATOM 715 C CA . SER A 1 93 ? 26.390 -0.558 -27.729 1.00 83.25 93 SER A CA 1
ATOM 716 C C . SER A 1 93 ? 27.209 -0.445 -29.017 1.00 83.25 93 SER A C 1
ATOM 718 O O . SER A 1 93 ? 26.733 -0.723 -30.121 1.00 83.25 93 SER A O 1
ATOM 720 N N . GLY A 1 94 ? 28.479 -0.052 -28.878 1.00 75.25 94 GLY A N 1
ATOM 721 C CA . GLY A 1 94 ? 29.365 0.184 -30.021 1.00 75.25 94 GLY A CA 1
ATOM 722 C C . GLY A 1 94 ? 29.513 -1.031 -30.941 1.00 75.25 94 GLY A C 1
ATOM 723 O O . GLY A 1 94 ? 29.622 -0.867 -32.151 1.00 75.25 94 GLY A O 1
ATOM 724 N N . THR A 1 95 ? 29.443 -2.250 -30.397 1.00 74.56 95 THR A N 1
ATOM 725 C CA . THR A 1 95 ? 29.520 -3.497 -31.172 1.00 74.56 95 THR A CA 1
ATOM 726 C C . THR A 1 95 ? 28.295 -3.706 -32.061 1.00 74.56 95 THR A C 1
ATOM 728 O O . THR A 1 95 ? 28.447 -4.073 -33.225 1.00 74.56 95 THR A O 1
ATOM 731 N N . PHE A 1 96 ? 27.088 -3.438 -31.551 1.00 77.56 96 PHE A N 1
ATOM 732 C CA . PHE A 1 96 ? 25.865 -3.521 -32.352 1.00 77.56 96 PHE A CA 1
ATOM 733 C C . PHE A 1 96 ? 25.859 -2.452 -33.446 1.00 77.56 96 PHE A C 1
ATOM 735 O O . PHE A 1 96 ? 25.610 -2.749 -34.613 1.00 77.56 96 PHE A O 1
ATOM 742 N N . LEU A 1 97 ? 26.218 -1.218 -33.089 1.00 74.81 97 LEU A N 1
ATOM 743 C CA . LEU A 1 97 ? 26.298 -0.109 -34.035 1.00 74.81 97 LEU A CA 1
ATOM 744 C C . LEU A 1 97 ? 27.336 -0.352 -35.135 1.00 74.81 97 LEU A C 1
ATOM 746 O O . LEU A 1 97 ? 27.034 -0.128 -36.303 1.00 74.81 97 LEU A O 1
ATOM 750 N N . ALA A 1 98 ? 28.520 -0.870 -34.799 1.00 72.44 98 ALA A N 1
ATOM 751 C CA . ALA A 1 98 ? 29.544 -1.221 -35.783 1.00 72.44 98 ALA A CA 1
ATOM 752 C C . ALA A 1 98 ? 29.056 -2.301 -36.766 1.00 72.44 98 ALA A C 1
ATOM 754 O O . ALA A 1 98 ? 29.284 -2.183 -37.971 1.00 72.44 98 ALA A O 1
ATOM 755 N N . ALA A 1 99 ? 28.331 -3.313 -36.277 1.00 78.38 99 ALA A N 1
ATOM 756 C CA . ALA A 1 99 ? 27.730 -4.342 -37.125 1.00 78.38 99 ALA A CA 1
ATOM 757 C C . ALA A 1 99 ? 26.637 -3.772 -38.050 1.00 78.38 99 ALA A C 1
ATOM 759 O O . ALA A 1 99 ? 26.600 -4.089 -39.238 1.00 78.38 99 ALA A O 1
ATOM 760 N N . VAL A 1 100 ? 25.777 -2.889 -37.534 1.00 73.62 100 VAL A N 1
ATOM 761 C CA . VAL A 1 100 ? 24.697 -2.245 -38.300 1.00 73.62 100 VAL A CA 1
ATOM 762 C C . VAL A 1 100 ? 25.241 -1.281 -39.361 1.00 73.62 100 VAL A C 1
ATOM 764 O O . VAL A 1 100 ? 24.743 -1.277 -40.485 1.00 73.62 100 VAL A O 1
ATOM 767 N N . VAL A 1 101 ? 26.289 -0.511 -39.047 1.00 72.56 101 VAL A N 1
ATOM 768 C CA . VAL A 1 101 ? 27.016 0.333 -40.015 1.00 72.56 101 VAL A CA 1
ATOM 769 C C . VAL A 1 101 ? 27.601 -0.508 -41.145 1.00 72.56 101 VAL A C 1
ATOM 771 O O . VAL A 1 101 ? 27.448 -0.145 -42.312 1.00 72.56 101 VAL A O 1
ATOM 774 N N . GLY A 1 102 ? 28.206 -1.654 -40.815 1.00 72.38 102 GLY A N 1
ATOM 775 C CA . GLY A 1 102 ? 28.715 -2.599 -41.809 1.00 72.38 102 GLY A CA 1
ATOM 776 C C . GLY A 1 102 ? 27.624 -3.208 -42.698 1.00 72.38 102 GLY A C 1
ATOM 777 O O . GLY A 1 102 ? 27.870 -3.449 -43.875 1.00 72.38 102 GLY A O 1
ATOM 778 N N . ALA A 1 103 ? 26.417 -3.424 -42.163 1.00 75.06 103 ALA A N 1
ATOM 779 C CA . ALA A 1 103 ? 25.312 -4.066 -42.879 1.00 75.06 103 ALA A CA 1
ATOM 780 C C . ALA A 1 103 ? 24.445 -3.104 -43.716 1.00 75.06 103 ALA A C 1
ATOM 782 O O . ALA A 1 103 ? 23.989 -3.478 -44.794 1.00 75.06 103 ALA A O 1
ATOM 783 N N . LEU A 1 104 ? 24.188 -1.880 -43.237 1.00 70.56 104 LEU A N 1
ATOM 784 C CA . LEU A 1 104 ? 23.291 -0.918 -43.899 1.00 70.56 104 LEU A CA 1
ATOM 785 C C . LEU A 1 104 ? 23.984 -0.066 -44.972 1.00 70.56 104 LEU A C 1
ATOM 787 O O . LEU A 1 104 ? 23.299 0.553 -45.783 1.00 70.56 104 LEU A O 1
ATOM 791 N N . GLY A 1 105 ? 25.319 0.019 -44.965 1.00 71.25 105 GLY A N 1
ATOM 792 C CA . GLY A 1 105 ? 26.112 0.694 -46.001 1.00 71.25 105 GLY A CA 1
ATOM 793 C C . GLY A 1 105 ? 25.916 2.215 -46.130 1.00 71.25 105 GLY A C 1
ATOM 794 O O . GLY A 1 105 ? 26.608 2.841 -46.928 1.00 71.25 105 GLY A O 1
ATOM 795 N N . ASN A 1 106 ? 25.009 2.830 -45.357 1.00 81.00 106 ASN A N 1
ATOM 796 C CA . ASN A 1 106 ? 24.747 4.270 -45.364 1.00 81.00 106 ASN A CA 1
ATOM 797 C C . ASN A 1 106 ? 25.126 4.918 -44.014 1.00 81.00 106 ASN A C 1
ATOM 799 O O . ASN A 1 106 ? 24.344 4.843 -43.060 1.00 81.00 106 ASN A O 1
ATOM 803 N N . PRO A 1 107 ? 26.282 5.605 -43.930 1.00 78.62 107 PRO A N 1
ATOM 804 C CA . PRO A 1 107 ? 26.800 6.154 -42.676 1.00 78.62 107 PRO A CA 1
ATOM 805 C C . PRO A 1 107 ? 25.941 7.289 -42.092 1.00 78.62 107 PRO A C 1
ATOM 807 O O . PRO A 1 107 ? 25.940 7.500 -40.877 1.00 78.62 107 PRO A O 1
ATOM 810 N N . ALA A 1 108 ? 25.190 8.017 -42.928 1.00 82.56 108 ALA A N 1
ATOM 811 C CA . ALA A 1 108 ? 24.352 9.128 -42.475 1.00 82.56 108 ALA A CA 1
ATOM 812 C C . ALA A 1 108 ? 23.127 8.631 -41.693 1.00 82.56 108 ALA A C 1
ATOM 814 O O . ALA A 1 108 ? 22.818 9.152 -40.621 1.00 82.56 108 ALA A O 1
ATOM 815 N N . LEU A 1 109 ? 22.465 7.579 -42.189 1.00 79.69 109 LEU A N 1
ATOM 816 C CA . LEU A 1 109 ? 21.308 6.977 -41.516 1.00 79.69 109 LEU A CA 1
ATOM 817 C C . LEU A 1 109 ? 21.700 6.332 -40.184 1.00 79.69 109 LEU A C 1
ATOM 819 O O . LEU A 1 109 ? 20.994 6.482 -39.188 1.00 79.69 109 LEU A O 1
ATOM 823 N N . THR A 1 110 ? 22.852 5.662 -40.138 1.00 79.94 110 THR A N 1
ATOM 824 C CA . THR A 1 110 ? 23.350 5.047 -38.905 1.00 79.94 110 THR A CA 1
ATOM 825 C C . THR A 1 110 ? 23.794 6.077 -37.876 1.00 79.94 110 THR A C 1
ATOM 827 O O . THR A 1 110 ? 23.535 5.895 -36.688 1.00 79.94 110 THR A O 1
ATOM 830 N N . SER A 1 111 ? 24.414 7.180 -38.309 1.00 82.50 111 SER A N 1
ATOM 831 C CA . SER A 1 111 ? 24.779 8.283 -37.416 1.00 82.50 111 SER A CA 1
ATOM 832 C C . SER A 1 111 ? 23.536 8.930 -36.801 1.00 82.50 111 SER A C 1
ATOM 834 O O . SER A 1 111 ? 23.474 9.068 -35.581 1.00 82.50 111 SER A O 1
ATOM 836 N N . LEU A 1 112 ? 22.509 9.217 -37.611 1.00 86.94 112 LEU A N 1
ATOM 837 C CA . LEU A 1 112 ? 21.249 9.781 -37.126 1.00 86.94 112 LEU A CA 1
ATOM 838 C C . LEU A 1 112 ? 20.554 8.852 -36.117 1.00 86.94 112 LEU A C 1
ATOM 840 O O . LEU A 1 112 ? 20.148 9.303 -35.045 1.00 86.94 112 LEU A O 1
ATOM 844 N N . ALA A 1 113 ? 20.463 7.554 -36.427 1.00 84.00 113 ALA A N 1
ATOM 845 C CA . ALA A 1 113 ? 19.880 6.563 -35.524 1.00 84.00 113 ALA A CA 1
ATOM 846 C C . ALA A 1 113 ? 20.658 6.464 -34.200 1.00 84.00 113 ALA A C 1
ATOM 848 O O . ALA A 1 113 ? 20.054 6.449 -33.128 1.00 84.00 113 ALA A O 1
ATOM 849 N N . THR A 1 114 ? 21.993 6.469 -34.262 1.00 84.50 114 THR A N 1
ATOM 850 C CA . THR A 1 114 ? 22.863 6.427 -33.076 1.00 84.50 114 THR A CA 1
ATOM 851 C C . THR A 1 114 ? 22.666 7.651 -32.189 1.00 84.50 114 THR A C 1
ATOM 853 O O . THR A 1 114 ? 22.474 7.513 -30.982 1.00 84.50 114 THR A O 1
ATOM 856 N N . SER A 1 115 ? 22.675 8.852 -32.772 1.00 88.25 115 SER A N 1
ATOM 857 C CA . SER A 1 115 ? 22.471 10.100 -32.033 1.00 88.25 115 SER A CA 1
ATOM 858 C C . SER A 1 115 ? 21.083 10.167 -31.399 1.00 88.25 115 SER A C 1
ATOM 860 O O . SER A 1 115 ? 20.953 10.617 -30.262 1.00 88.25 115 SER A O 1
ATOM 862 N N . PHE A 1 116 ? 20.052 9.675 -32.091 1.00 89.81 116 PHE A N 1
ATOM 863 C CA . PHE A 1 116 ? 18.698 9.603 -31.546 1.00 89.81 116 PHE A CA 1
ATOM 864 C C . PHE A 1 116 ? 18.596 8.620 -30.371 1.00 89.81 116 PHE A C 1
ATOM 866 O O . PHE A 1 116 ? 18.042 8.966 -29.329 1.00 89.81 116 PHE A O 1
ATOM 873 N N . ILE A 1 117 ? 19.191 7.427 -30.491 1.00 88.81 117 ILE A N 1
ATOM 874 C CA . ILE A 1 117 ? 19.272 6.450 -29.394 1.00 88.81 117 ILE A CA 1
ATOM 875 C C . ILE A 1 117 ? 20.011 7.054 -28.197 1.00 88.81 117 ILE A C 1
ATOM 877 O O . ILE A 1 117 ? 19.510 6.986 -27.078 1.00 88.81 117 ILE A O 1
ATOM 881 N N . ALA A 1 118 ? 21.158 7.700 -28.420 1.00 90.19 118 ALA A N 1
ATOM 882 C CA . ALA A 1 118 ? 21.925 8.352 -27.361 1.00 90.19 118 ALA A CA 1
ATOM 883 C C . ALA A 1 118 ? 21.120 9.460 -26.659 1.00 90.19 118 ALA A C 1
ATOM 885 O O . ALA A 1 118 ? 21.136 9.545 -25.430 1.00 90.19 118 ALA A O 1
ATOM 886 N N . LEU A 1 119 ? 20.367 10.265 -27.418 1.00 93.25 119 LEU A N 1
ATOM 887 C CA . LEU A 1 119 ? 19.470 11.282 -26.867 1.00 93.25 119 LEU A CA 1
ATOM 888 C C . LEU A 1 119 ? 18.374 10.656 -25.995 1.00 93.25 119 LEU A C 1
ATOM 890 O O . LEU A 1 119 ? 18.120 11.140 -24.894 1.00 93.25 119 LEU A O 1
ATOM 894 N N . LEU A 1 120 ? 17.754 9.565 -26.453 1.00 91.94 120 LEU A N 1
ATOM 895 C CA . LEU A 1 120 ? 16.741 8.842 -25.683 1.00 91.94 120 LEU A CA 1
ATOM 896 C C . LEU A 1 120 ? 17.325 8.231 -24.398 1.00 91.94 120 LEU A C 1
ATOM 898 O O . LEU A 1 120 ? 16.721 8.377 -23.336 1.00 91.94 120 LEU A O 1
ATOM 902 N N . VAL A 1 121 ? 18.515 7.619 -24.457 1.00 91.81 121 VAL A N 1
ATOM 903 C CA . VAL A 1 121 ? 19.220 7.094 -23.270 1.00 91.81 121 VAL A CA 1
ATOM 904 C C . VAL A 1 121 ? 19.479 8.220 -22.274 1.00 91.81 121 VAL A C 1
ATOM 906 O O . VAL A 1 121 ? 19.196 8.062 -21.085 1.00 91.81 121 VAL A O 1
ATOM 909 N N . ALA A 1 122 ? 19.980 9.365 -22.745 1.00 92.38 122 ALA A N 1
ATOM 910 C CA . ALA A 1 122 ? 20.258 10.522 -21.902 1.00 92.38 122 ALA A CA 1
ATOM 911 C C . ALA A 1 122 ? 18.978 11.073 -21.253 1.00 92.38 122 ALA A C 1
ATOM 913 O O . ALA A 1 122 ? 18.951 11.289 -20.040 1.00 92.38 122 ALA A O 1
ATOM 914 N N . ALA A 1 123 ? 17.901 11.231 -22.029 1.00 90.94 123 ALA A N 1
ATOM 915 C CA . ALA A 1 123 ? 16.610 11.702 -21.534 1.00 90.94 123 ALA A CA 1
ATOM 916 C C . ALA A 1 123 ? 16.014 10.752 -20.482 1.00 90.94 123 ALA A C 1
ATOM 918 O O . ALA A 1 123 ? 15.590 11.196 -19.415 1.00 90.94 123 ALA A O 1
ATOM 919 N N . MET A 1 124 ? 16.034 9.440 -20.733 1.00 89.56 124 MET A N 1
ATOM 920 C CA . MET A 1 124 ? 15.545 8.432 -19.787 1.00 89.56 124 MET A CA 1
ATOM 921 C C . MET A 1 124 ? 16.390 8.356 -18.514 1.00 89.56 124 MET A C 1
ATOM 923 O O . MET A 1 124 ? 15.841 8.214 -17.421 1.00 89.56 124 MET A O 1
ATOM 927 N N . SER A 1 125 ? 17.713 8.472 -18.645 1.00 89.19 125 SER A N 1
ATOM 928 C CA . SER A 1 125 ? 18.643 8.469 -17.510 1.00 89.19 125 SER A CA 1
ATOM 929 C C . SER A 1 125 ? 18.456 9.702 -16.629 1.00 89.19 125 SER A C 1
ATOM 931 O O . SER A 1 125 ? 18.500 9.599 -15.404 1.00 89.19 125 SER A O 1
ATOM 933 N N . LEU A 1 126 ? 18.220 10.870 -17.236 1.00 91.12 126 LEU A N 1
ATOM 934 C CA . LEU A 1 126 ? 17.875 12.082 -16.500 1.00 91.12 126 LEU A CA 1
ATOM 935 C C . LEU A 1 126 ? 16.520 11.921 -15.804 1.00 91.12 126 LEU A C 1
ATOM 937 O O . LEU A 1 126 ? 16.418 12.169 -14.606 1.00 91.12 126 LEU A O 1
ATOM 941 N N . GLY A 1 127 ? 15.517 11.409 -16.521 1.00 87.31 127 GLY A N 1
ATOM 942 C CA . GLY A 1 127 ? 14.201 11.108 -15.962 1.00 87.31 127 GLY A CA 1
ATOM 943 C C . GLY A 1 127 ? 14.259 10.159 -14.761 1.00 87.31 127 GLY A C 1
ATOM 944 O O . GLY A 1 127 ? 13.557 10.393 -13.788 1.00 87.31 127 GLY A O 1
ATOM 945 N N . ALA A 1 128 ? 15.125 9.139 -14.775 1.00 85.25 128 ALA A N 1
ATOM 946 C CA . ALA A 1 128 ? 15.310 8.214 -13.646 1.00 85.25 128 ALA A CA 1
ATOM 947 C C . ALA A 1 128 ? 15.888 8.898 -12.401 1.00 85.25 128 ALA A C 1
ATOM 949 O O . ALA A 1 128 ? 15.556 8.536 -11.278 1.00 85.25 128 ALA A O 1
ATOM 950 N N . LYS A 1 129 ? 16.742 9.910 -12.590 1.00 84.94 129 LYS A N 1
ATOM 951 C CA . LYS A 1 129 ? 17.293 10.699 -11.480 1.00 84.94 129 LYS A CA 1
ATOM 952 C C . LYS A 1 129 ? 16.269 11.673 -10.904 1.00 84.94 129 LYS A C 1
ATOM 954 O O . LYS A 1 129 ? 16.302 11.948 -9.709 1.00 84.94 129 LYS A O 1
ATOM 959 N N . THR A 1 130 ? 15.389 12.210 -11.748 1.00 87.12 130 THR A N 1
ATOM 960 C CA . THR A 1 130 ? 14.345 13.156 -11.334 1.00 87.12 130 THR A CA 1
ATOM 961 C C . THR A 1 130 ? 13.152 12.449 -10.693 1.00 87.12 130 THR A C 1
ATOM 963 O O . THR A 1 130 ? 12.653 12.904 -9.668 1.00 87.12 130 THR A O 1
ATOM 966 N N . PHE A 1 131 ? 12.699 11.338 -11.276 1.00 84.69 131 PHE A N 1
ATOM 967 C CA . PHE A 1 131 ? 11.561 10.560 -10.796 1.00 84.69 131 PHE A CA 1
ATOM 968 C C . PHE A 1 131 ? 12.040 9.302 -10.089 1.00 84.69 131 PHE A C 1
ATOM 970 O O . PHE A 1 131 ? 12.411 8.308 -10.713 1.00 84.69 131 PHE A O 1
ATOM 977 N N . LYS A 1 132 ? 11.989 9.339 -8.762 1.00 87.12 132 LYS A N 1
ATOM 978 C CA . LYS A 1 132 ? 12.470 8.256 -7.913 1.00 87.12 132 LYS A CA 1
ATOM 979 C C . LYS A 1 132 ? 11.355 7.268 -7.578 1.00 87.12 132 LYS A C 1
ATOM 981 O O . LYS A 1 132 ? 10.907 7.169 -6.440 1.00 87.12 132 LYS A O 1
ATOM 986 N N . PHE A 1 133 ? 10.896 6.538 -8.594 1.00 87.50 133 PHE A N 1
ATOM 987 C CA . PHE A 1 133 ? 9.796 5.576 -8.446 1.00 87.50 133 PHE A CA 1
ATOM 988 C C . PHE A 1 133 ? 10.109 4.426 -7.477 1.00 87.50 133 PHE A C 1
ATOM 990 O O . PHE A 1 133 ? 9.184 3.853 -6.906 1.00 87.50 133 PHE A O 1
ATOM 997 N N . GLU A 1 134 ? 11.385 4.080 -7.298 1.00 88.31 134 GLU A N 1
ATOM 998 C CA . GLU A 1 134 ? 11.826 3.103 -6.296 1.00 88.31 134 GLU A CA 1
ATOM 999 C C . GLU A 1 134 ? 11.612 3.633 -4.873 1.00 88.31 134 GLU A C 1
ATOM 1001 O O . GLU A 1 134 ? 10.876 3.017 -4.107 1.00 88.31 134 GLU A O 1
ATOM 1006 N N . GLU A 1 135 ? 12.141 4.821 -4.559 1.00 91.25 135 GLU A N 1
ATOM 1007 C CA . GLU A 1 135 ? 11.955 5.462 -3.248 1.00 91.25 135 GLU A CA 1
ATOM 1008 C C . GLU A 1 135 ? 10.463 5.678 -2.931 1.00 91.25 135 GLU A C 1
ATOM 1010 O O . GLU A 1 135 ? 10.018 5.402 -1.820 1.00 91.25 135 GLU A O 1
ATOM 1015 N N . GLU A 1 136 ? 9.663 6.111 -3.912 1.00 89.50 136 GLU A N 1
ATOM 1016 C CA . GLU A 1 136 ? 8.211 6.275 -3.746 1.00 89.50 136 GLU A CA 1
ATOM 1017 C C . GLU A 1 136 ? 7.503 4.930 -3.498 1.00 89.50 136 GLU A C 1
ATOM 1019 O O . GLU A 1 136 ? 6.615 4.834 -2.647 1.00 89.50 136 GLU A O 1
ATOM 1024 N N . SER A 1 137 ? 7.905 3.875 -4.216 1.00 90.94 137 SER A N 1
ATOM 1025 C CA . SER A 1 137 ? 7.397 2.517 -4.003 1.00 90.94 137 SER A CA 1
ATOM 1026 C C . SER A 1 137 ? 7.687 2.037 -2.583 1.00 90.94 137 SER A C 1
ATOM 1028 O O . SER A 1 137 ? 6.789 1.532 -1.910 1.00 90.94 137 SER A O 1
ATOM 1030 N N . ASP A 1 138 ? 8.923 2.196 -2.117 1.00 93.19 138 ASP A N 1
ATOM 1031 C CA . ASP A 1 138 ? 9.338 1.725 -0.797 1.00 93.19 138 ASP A CA 1
ATOM 1032 C C . ASP A 1 138 ? 8.721 2.548 0.332 1.00 93.19 138 ASP A C 1
ATOM 1034 O O . ASP A 1 138 ? 8.298 1.976 1.338 1.00 93.19 138 ASP A O 1
ATOM 1038 N N . ALA A 1 139 ? 8.543 3.858 0.139 1.00 94.19 139 ALA A N 1
ATOM 1039 C CA . ALA A 1 139 ? 7.787 4.691 1.067 1.00 94.19 139 ALA A CA 1
ATOM 1040 C C . ALA A 1 139 ? 6.347 4.176 1.225 1.00 94.19 139 ALA A C 1
ATOM 1042 O O . ALA A 1 139 ? 5.877 3.975 2.345 1.00 94.19 139 ALA A O 1
ATOM 1043 N N . HIS A 1 140 ? 5.654 3.876 0.120 1.00 95.00 140 HIS A N 1
ATOM 1044 C CA . HIS A 1 140 ? 4.308 3.306 0.184 1.00 95.00 140 HIS A CA 1
ATOM 1045 C C . HIS A 1 140 ? 4.265 1.906 0.809 1.00 95.00 140 HIS A C 1
ATOM 1047 O O . HIS A 1 140 ? 3.338 1.635 1.573 1.00 95.00 140 HIS A O 1
ATOM 1053 N N . ARG A 1 141 ? 5.260 1.042 0.559 1.00 94.44 141 ARG A N 1
ATOM 1054 C CA . ARG A 1 141 ? 5.386 -0.254 1.257 1.00 94.44 141 ARG A CA 1
ATOM 1055 C C . ARG A 1 141 ? 5.571 -0.073 2.760 1.00 94.44 141 ARG A C 1
ATOM 1057 O O . ARG A 1 141 ? 4.943 -0.790 3.533 1.00 94.44 141 ARG A O 1
ATOM 1064 N N . GLY A 1 142 ? 6.381 0.902 3.169 1.00 95.94 142 GLY A N 1
ATOM 1065 C CA . GLY A 1 142 ? 6.578 1.249 4.574 1.00 95.94 142 GLY A CA 1
ATOM 1066 C C . GLY A 1 142 ? 5.267 1.645 5.251 1.00 95.94 142 GLY A C 1
ATOM 1067 O O . GLY A 1 142 ? 4.924 1.093 6.293 1.00 95.94 142 GLY A O 1
ATOM 1068 N N . ILE A 1 143 ? 4.486 2.537 4.630 1.00 96.50 143 ILE A N 1
ATOM 1069 C CA . ILE A 1 143 ? 3.163 2.923 5.151 1.00 96.50 143 ILE A CA 1
ATOM 1070 C C . ILE A 1 143 ? 2.200 1.734 5.184 1.00 96.50 143 ILE A C 1
ATOM 1072 O O . ILE A 1 143 ? 1.512 1.542 6.186 1.00 96.50 143 ILE A O 1
ATOM 1076 N N . ALA A 1 144 ? 2.164 0.923 4.123 1.00 95.19 144 ALA A N 1
ATOM 1077 C CA . ALA A 1 144 ? 1.328 -0.271 4.067 1.00 95.19 144 ALA A CA 1
ATOM 1078 C C . ALA A 1 144 ? 1.641 -1.231 5.226 1.00 95.19 144 ALA A C 1
ATOM 1080 O O . ALA A 1 144 ? 0.720 -1.657 5.915 1.00 95.19 144 ALA A O 1
ATOM 1081 N N . SER A 1 145 ? 2.925 -1.473 5.515 1.00 96.81 145 SER A N 1
ATOM 1082 C CA . SER A 1 145 ? 3.356 -2.300 6.647 1.00 96.81 145 SER A CA 1
ATOM 1083 C C . SER A 1 145 ? 2.844 -1.763 7.987 1.00 96.81 145 SER A C 1
ATOM 1085 O O . SER A 1 145 ? 2.280 -2.523 8.765 1.00 96.81 145 SER A O 1
ATOM 1087 N N . ARG A 1 146 ? 2.966 -0.452 8.247 1.00 96.88 146 ARG A N 1
ATOM 1088 C CA . ARG A 1 146 ? 2.455 0.140 9.500 1.00 96.88 146 ARG A CA 1
ATOM 1089 C C . ARG A 1 146 ? 0.938 0.026 9.617 1.00 96.88 146 ARG A C 1
ATOM 1091 O O . ARG A 1 146 ? 0.410 -0.229 10.694 1.00 96.88 146 ARG A O 1
ATOM 1098 N N . LEU A 1 147 ? 0.221 0.248 8.514 1.00 96.88 147 LEU A N 1
ATOM 1099 C CA . LEU A 1 147 ? -1.236 0.123 8.492 1.00 96.88 147 LEU A CA 1
ATOM 1100 C C . LEU A 1 147 ? -1.687 -1.332 8.658 1.00 96.88 147 LEU A C 1
ATOM 1102 O O . LEU A 1 147 ? -2.750 -1.561 9.231 1.00 96.88 147 LEU A O 1
ATOM 1106 N N . TRP A 1 148 ? -0.893 -2.301 8.200 1.00 97.06 148 TRP A N 1
ATOM 1107 C CA . TRP A 1 148 ? -1.139 -3.716 8.452 1.00 97.06 148 TRP A CA 1
ATOM 1108 C C . TRP A 1 148 ? -1.059 -4.041 9.948 1.00 97.06 148 TRP A C 1
ATOM 1110 O O . TRP A 1 148 ? -2.008 -4.612 10.477 1.00 97.06 148 TRP A O 1
ATOM 1120 N N . ASP A 1 149 ? -0.028 -3.577 10.660 1.00 97.50 149 ASP A N 1
ATOM 1121 C CA . ASP A 1 149 ? 0.079 -3.781 12.116 1.00 97.50 149 ASP A CA 1
ATOM 1122 C C . ASP A 1 149 ? -1.134 -3.204 12.868 1.00 97.50 149 ASP A C 1
ATOM 1124 O O . ASP A 1 149 ? -1.697 -3.821 13.781 1.00 97.50 149 ASP A O 1
ATOM 1128 N N . VAL A 1 150 ? -1.584 -2.012 12.456 1.00 97.88 150 VAL A N 1
ATOM 1129 C CA . VAL A 1 150 ? -2.774 -1.372 13.030 1.00 97.88 150 VAL A CA 1
ATOM 1130 C C . VAL A 1 150 ? -4.040 -2.166 12.709 1.00 97.88 150 VAL A C 1
ATOM 1132 O O . VAL A 1 150 ? -4.881 -2.350 13.589 1.00 97.88 150 VAL A O 1
ATOM 1135 N N . ARG A 1 151 ? -4.178 -2.662 11.475 1.00 97.00 151 ARG A N 1
ATOM 1136 C CA . ARG A 1 151 ? -5.297 -3.515 11.054 1.00 97.00 151 ARG A CA 1
ATOM 1137 C C . ARG A 1 151 ? -5.392 -4.772 11.917 1.00 97.00 151 ARG A C 1
ATOM 1139 O O . ARG A 1 151 ? -6.475 -5.057 12.418 1.00 97.00 151 ARG A O 1
ATOM 1146 N N . GLU A 1 152 ? -4.293 -5.499 12.099 1.00 97.62 152 GLU A N 1
ATOM 1147 C CA . GLU A 1 152 ? -4.287 -6.721 12.916 1.00 97.62 152 GLU A CA 1
ATOM 1148 C C . GLU A 1 152 ? -4.634 -6.405 14.377 1.00 97.62 152 GLU A C 1
ATOM 1150 O O . GLU A 1 152 ? -5.440 -7.093 14.999 1.00 97.62 152 GLU A O 1
ATOM 1155 N N . SER A 1 153 ? -4.127 -5.288 14.903 1.00 97.94 153 SER A N 1
ATOM 1156 C CA . SER A 1 153 ? -4.455 -4.839 16.260 1.00 97.94 153 SER A CA 1
ATOM 1157 C C . SER A 1 153 ? -5.937 -4.478 16.436 1.00 97.94 153 SER A C 1
ATOM 1159 O O . SER A 1 153 ? -6.500 -4.684 17.511 1.00 97.94 153 SER A O 1
ATOM 1161 N N . TYR A 1 154 ? -6.590 -3.960 15.391 1.00 97.88 154 TYR A N 1
ATOM 1162 C CA . TYR A 1 154 ? -8.036 -3.737 15.393 1.00 97.88 154 TYR A CA 1
ATOM 1163 C C . TYR A 1 154 ? -8.827 -5.049 15.425 1.00 97.88 154 TYR A C 1
ATOM 1165 O O . TYR A 1 154 ? -9.829 -5.106 16.130 1.00 97.88 154 TYR A O 1
ATOM 1173 N N . ILE A 1 155 ? -8.388 -6.097 14.718 1.00 97.00 155 ILE A N 1
ATOM 1174 C CA . ILE A 1 155 ? -9.036 -7.422 14.776 1.00 97.00 155 ILE A CA 1
ATOM 1175 C C . ILE A 1 155 ? -8.978 -7.971 16.205 1.00 97.00 155 ILE A C 1
ATOM 1177 O O . ILE A 1 155 ? -9.999 -8.421 16.730 1.00 97.00 155 ILE A O 1
ATOM 1181 N N . SER A 1 156 ? -7.821 -7.864 16.864 1.00 96.88 156 SER A N 1
ATOM 1182 C CA . SER A 1 156 ? -7.679 -8.245 18.274 1.00 96.88 156 SER A CA 1
ATOM 1183 C C . SER A 1 156 ? -8.614 -7.438 19.177 1.00 96.88 156 SER A C 1
ATOM 1185 O O . SER A 1 156 ? -9.302 -8.011 20.010 1.00 96.88 156 SER A O 1
ATOM 1187 N N . LEU A 1 157 ? -8.719 -6.120 18.973 1.00 97.06 157 LEU A N 1
ATOM 1188 C CA . LEU A 1 157 ? -9.636 -5.281 19.750 1.00 97.06 157 LEU A CA 1
ATOM 1189 C C . LEU A 1 157 ? -11.112 -5.657 19.534 1.00 97.06 157 LEU A C 1
ATOM 1191 O O . LEU A 1 157 ? -11.874 -5.684 20.494 1.00 97.06 157 LEU A O 1
ATOM 1195 N N . ILE A 1 158 ? -11.520 -5.951 18.296 1.00 96.00 158 ILE A N 1
ATOM 1196 C CA . ILE A 1 158 ? -12.878 -6.425 17.982 1.00 96.00 158 ILE A CA 1
ATOM 1197 C C . ILE A 1 158 ? -13.145 -7.758 18.689 1.00 96.00 158 ILE A C 1
ATOM 1199 O O . ILE A 1 158 ? -14.201 -7.928 19.289 1.00 96.00 158 ILE A O 1
ATOM 1203 N N . THR A 1 159 ? -12.172 -8.670 18.668 1.00 95.19 159 THR A N 1
ATOM 1204 C CA . THR A 1 159 ? -12.261 -9.969 19.350 1.00 95.19 159 THR A CA 1
ATOM 1205 C C . THR A 1 159 ? -12.420 -9.792 20.860 1.00 95.19 159 THR A C 1
ATOM 1207 O O . THR A 1 159 ? -13.294 -10.409 21.469 1.00 95.19 159 THR A O 1
ATOM 1210 N N . ASP A 1 160 ? -11.619 -8.917 21.470 1.00 94.75 160 ASP A N 1
ATOM 1211 C CA . ASP A 1 160 ? -11.658 -8.664 22.912 1.00 94.75 160 ASP A CA 1
ATOM 1212 C C . ASP A 1 160 ? -12.989 -8.024 23.347 1.00 94.75 160 ASP A C 1
ATOM 1214 O O . ASP A 1 160 ? -13.535 -8.368 24.396 1.00 94.75 160 ASP A O 1
ATOM 1218 N N . LEU A 1 161 ? -13.540 -7.134 22.513 1.00 93.81 161 LEU A N 1
ATOM 1219 C CA . LEU A 1 161 ? -14.853 -6.518 22.719 1.00 93.81 161 LEU A CA 1
ATOM 1220 C C . LEU A 1 161 ? -15.990 -7.540 22.604 1.00 93.81 161 LEU A C 1
ATOM 1222 O O . LEU A 1 161 ? -16.830 -7.623 23.494 1.00 93.81 161 LEU A O 1
ATOM 1226 N N . MET A 1 162 ? -16.009 -8.350 21.541 1.00 91.75 162 MET A N 1
ATOM 1227 C CA . MET A 1 162 ? -17.061 -9.355 21.330 1.00 91.75 162 MET A CA 1
ATOM 1228 C C . MET A 1 162 ? -17.008 -10.496 22.355 1.00 91.75 162 MET A C 1
ATOM 1230 O O . MET A 1 162 ? -18.037 -11.092 22.655 1.00 91.75 162 MET A O 1
ATOM 1234 N N . SER A 1 163 ? -15.828 -10.793 22.910 1.00 90.88 163 SER A N 1
ATOM 1235 C CA . SER A 1 163 ? -15.651 -11.808 23.960 1.00 90.88 163 SER A CA 1
ATOM 1236 C C . SER A 1 163 ? -15.857 -11.280 25.384 1.00 90.88 163 SER A C 1
ATOM 1238 O O . SER A 1 163 ? -15.759 -12.061 26.330 1.00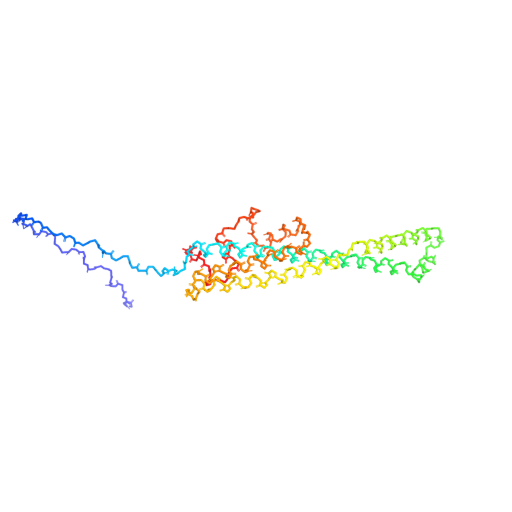 90.88 163 SER A O 1
ATOM 1240 N N . GLY A 1 164 ? -16.104 -9.975 25.560 1.00 88.81 164 GLY A N 1
ATOM 1241 C CA . GLY A 1 164 ? -16.266 -9.350 26.878 1.00 88.81 164 GLY A CA 1
ATOM 1242 C C . GLY A 1 164 ? -14.996 -9.350 27.738 1.00 88.81 164 GLY A C 1
ATOM 1243 O O . GLY A 1 164 ? -15.068 -9.160 28.949 1.00 88.81 164 GLY A O 1
ATOM 1244 N N . THR A 1 165 ? -13.821 -9.589 27.144 1.00 89.44 165 THR A N 1
ATOM 1245 C CA . THR A 1 165 ? -12.548 -9.673 27.882 1.00 89.44 165 THR A CA 1
ATOM 1246 C C . THR A 1 165 ? -11.923 -8.304 28.148 1.00 89.44 165 THR A C 1
ATOM 1248 O O . THR A 1 165 ? -11.132 -8.170 29.082 1.00 89.44 165 THR A O 1
ATOM 1251 N N . ALA A 1 166 ? -12.277 -7.286 27.359 1.00 90.19 166 ALA A N 1
ATOM 1252 C CA . ALA A 1 166 ? -11.858 -5.903 27.566 1.00 90.19 166 ALA A CA 1
ATOM 1253 C C . ALA A 1 166 ? -12.995 -5.062 28.149 1.00 90.19 166 ALA A C 1
ATOM 1255 O O . ALA A 1 166 ? -14.112 -5.067 27.635 1.00 90.19 166 ALA A O 1
ATOM 1256 N N . SER A 1 167 ? -12.687 -4.265 29.173 1.00 92.12 167 SER A N 1
ATOM 1257 C CA . SER A 1 167 ? -13.628 -3.253 29.658 1.00 92.12 167 SER A CA 1
ATOM 1258 C C . SER A 1 167 ? -13.800 -2.115 28.643 1.00 92.12 167 SER A C 1
ATOM 1260 O O . SER A 1 167 ? -12.874 -1.780 27.899 1.00 92.12 167 SER A O 1
ATOM 1262 N N . ASP A 1 168 ? -14.950 -1.434 28.665 1.00 91.19 168 ASP A N 1
ATOM 1263 C CA . ASP A 1 168 ? -15.208 -0.271 27.801 1.00 91.19 168 ASP A CA 1
ATOM 1264 C C . ASP A 1 168 ? -14.134 0.822 27.928 1.00 91.19 168 ASP A C 1
ATOM 1266 O O . ASP A 1 168 ? -13.788 1.488 26.949 1.00 91.19 168 ASP A O 1
ATOM 1270 N N . ALA A 1 169 ? -13.594 1.028 29.133 1.00 92.94 169 ALA A N 1
ATOM 1271 C CA . ALA A 1 169 ? -12.551 2.020 29.378 1.00 92.94 169 ALA A CA 1
ATOM 1272 C C . ALA A 1 169 ? -11.233 1.641 28.680 1.00 92.94 169 ALA A C 1
ATOM 1274 O O . ALA A 1 169 ? -10.652 2.463 27.966 1.00 92.94 169 ALA A O 1
ATOM 1275 N N . GLU A 1 170 ? -10.792 0.389 28.827 1.00 94.38 170 GLU A N 1
ATOM 1276 C CA . GLU A 1 170 ? -9.590 -0.132 28.165 1.00 94.38 170 GLU A CA 1
ATOM 1277 C C . GLU A 1 170 ? -9.754 -0.156 26.644 1.00 94.38 170 GLU A C 1
ATOM 1279 O O . GLU A 1 170 ? -8.836 0.210 25.905 1.00 94.38 170 GLU A O 1
ATOM 1284 N N . ALA A 1 171 ? -10.933 -0.542 26.159 1.00 95.19 171 ALA A N 1
ATOM 1285 C CA . ALA A 1 171 ? -11.225 -0.585 24.737 1.00 95.19 171 ALA A CA 1
ATOM 1286 C C . ALA A 1 171 ? -11.202 0.813 24.098 1.00 95.19 171 ALA A C 1
ATOM 1288 O O . ALA A 1 171 ? -10.622 0.981 23.021 1.00 95.19 171 ALA A O 1
ATOM 1289 N N . ARG A 1 172 ? -11.747 1.840 24.770 1.00 96.00 172 ARG A N 1
ATOM 1290 C CA . ARG A 1 172 ? -11.642 3.243 24.319 1.00 96.00 172 ARG A CA 1
ATOM 1291 C C . ARG A 1 172 ? -10.189 3.704 24.263 1.00 96.00 172 ARG A C 1
ATOM 1293 O O . ARG A 1 172 ? -9.787 4.315 23.274 1.00 96.00 172 ARG A O 1
ATOM 1300 N N . GLU A 1 173 ? -9.382 3.367 25.267 1.00 97.38 173 GLU A N 1
ATOM 1301 C CA . GLU A 1 173 ? -7.963 3.723 25.270 1.00 97.38 173 GLU A CA 1
ATOM 1302 C C . GLU A 1 173 ? -7.201 3.051 24.116 1.00 97.38 173 GLU A C 1
ATOM 1304 O O . GLU A 1 173 ? -6.442 3.710 23.395 1.00 97.38 173 GLU A O 1
ATOM 1309 N N . ARG A 1 174 ? -7.414 1.747 23.901 1.00 97.31 174 ARG A N 1
ATOM 1310 C CA . ARG A 1 174 ? -6.804 1.004 22.789 1.00 97.31 174 ARG A CA 1
ATOM 1311 C C . ARG A 1 174 ? -7.235 1.572 21.442 1.00 97.31 174 ARG A C 1
ATOM 1313 O O . ARG A 1 174 ? -6.373 1.832 20.605 1.00 97.31 174 ARG A O 1
ATOM 1320 N N . ARG A 1 175 ? -8.527 1.851 21.252 1.00 97.12 175 ARG A N 1
ATOM 1321 C CA . ARG A 1 175 ? -9.046 2.529 20.055 1.00 97.12 175 ARG A CA 1
ATOM 1322 C C . ARG A 1 175 ? -8.306 3.844 19.806 1.00 97.12 175 ARG A C 1
ATOM 1324 O O . ARG A 1 175 ? -7.823 4.069 18.699 1.00 97.12 175 ARG A O 1
ATOM 1331 N N . ASP A 1 176 ? -8.164 4.693 20.819 1.00 97.81 176 ASP A N 1
ATOM 1332 C CA . ASP A 1 176 ? -7.517 6.003 20.672 1.00 97.81 176 ASP A CA 1
ATOM 1333 C C . ASP A 1 176 ? -6.014 5.878 20.374 1.00 97.81 176 ASP A C 1
ATOM 1335 O O . ASP A 1 176 ? -5.438 6.698 19.651 1.00 97.81 176 ASP A O 1
ATOM 1339 N N . ARG A 1 177 ? -5.349 4.840 20.898 1.00 98.06 177 ARG A N 1
ATOM 1340 C CA . ARG A 1 177 ? -3.964 4.495 20.530 1.00 98.06 177 ARG A CA 1
ATOM 1341 C C . ARG A 1 177 ? -3.869 4.062 19.063 1.00 98.06 177 ARG A C 1
ATOM 1343 O O . ARG A 1 177 ? -3.010 4.570 18.347 1.00 98.06 177 ARG A O 1
ATOM 1350 N N . LEU A 1 178 ? -4.771 3.200 18.592 1.00 98.19 178 LEU A N 1
ATOM 1351 C CA . LEU A 1 178 ? -4.792 2.739 17.198 1.00 98.19 178 LEU A CA 1
ATOM 1352 C C . LEU A 1 178 ? -5.116 3.868 16.213 1.00 98.19 178 LEU A C 1
ATOM 1354 O O . LEU A 1 178 ? -4.500 3.965 15.151 1.00 98.19 178 LEU A O 1
ATOM 1358 N N . GLN A 1 179 ? -6.035 4.769 16.561 1.00 97.12 179 GLN A N 1
ATOM 1359 C CA . GLN A 1 179 ? -6.337 5.950 15.747 1.00 97.12 179 GLN A CA 1
ATOM 1360 C C . GLN A 1 179 ? -5.151 6.915 15.660 1.00 97.12 179 GLN A C 1
ATOM 1362 O O . GLN A 1 179 ? -4.897 7.467 14.588 1.00 97.12 179 GLN A O 1
ATOM 1367 N N . ARG A 1 180 ? -4.397 7.095 16.753 1.00 97.44 180 ARG A N 1
ATOM 1368 C CA . ARG A 1 180 ? -3.142 7.861 16.732 1.00 97.44 180 ARG A CA 1
ATOM 1369 C C . ARG A 1 180 ? -2.099 7.204 15.835 1.00 97.44 180 ARG A C 1
ATOM 1371 O O . ARG A 1 180 ? -1.637 7.857 14.912 1.00 97.44 180 ARG A O 1
ATOM 1378 N N . ALA A 1 181 ? -1.848 5.905 15.997 1.00 96.81 181 ALA A N 1
ATOM 1379 C CA . ALA A 1 181 ? -0.924 5.168 15.130 1.00 96.81 181 ALA A CA 1
ATOM 1380 C C . ALA A 1 181 ? -1.317 5.256 13.641 1.00 96.81 181 ALA A C 1
ATOM 1382 O O . ALA A 1 181 ? -0.465 5.430 12.773 1.00 96.81 181 ALA A O 1
ATOM 1383 N N . THR A 1 182 ? -2.620 5.213 13.342 1.00 96.00 182 THR A N 1
ATOM 1384 C CA . THR A 1 182 ? -3.147 5.417 11.982 1.00 96.00 182 THR A CA 1
ATOM 1385 C C . THR A 1 182 ? -2.884 6.838 11.474 1.00 96.00 182 THR A C 1
ATOM 1387 O O . THR A 1 182 ? -2.502 7.036 10.325 1.00 96.00 182 THR A O 1
ATOM 1390 N N . ARG A 1 183 ? -3.083 7.861 12.310 1.00 95.12 183 ARG A N 1
ATOM 1391 C CA . ARG A 1 183 ? -2.805 9.257 11.943 1.00 95.12 183 ARG A CA 1
ATOM 1392 C C . ARG A 1 183 ? -1.315 9.483 11.697 1.00 95.12 183 ARG A C 1
ATOM 1394 O O . ARG A 1 183 ? -0.957 10.171 10.742 1.00 95.12 183 ARG A O 1
ATOM 1401 N N . ASP A 1 184 ? -0.469 8.885 12.521 1.00 95.12 184 ASP A N 1
ATOM 1402 C CA . ASP A 1 184 ? 0.979 8.938 12.359 1.00 95.12 184 ASP A CA 1
ATOM 1403 C C . ASP A 1 184 ? 1.372 8.244 11.044 1.00 95.12 184 ASP A C 1
ATOM 1405 O O . ASP A 1 184 ? 2.141 8.802 10.268 1.00 95.12 184 ASP A O 1
ATOM 1409 N N . AL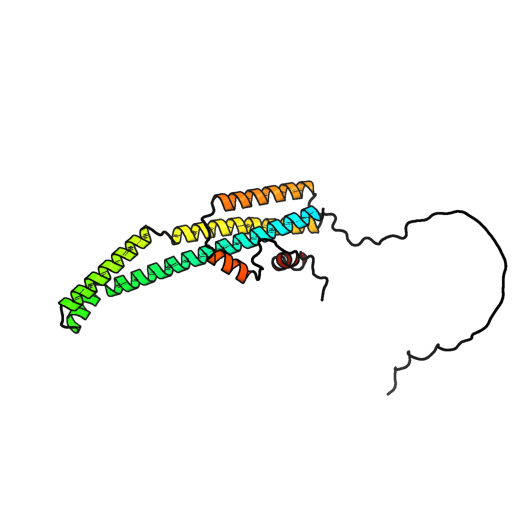A A 1 185 ? 0.757 7.092 10.711 1.00 94.25 185 ALA A N 1
ATOM 1410 C CA . ALA A 1 185 ? 0.799 6.459 9.378 1.00 94.25 185 ALA A CA 1
ATOM 1411 C C . ALA A 1 185 ? 0.554 7.454 8.235 1.00 94.25 185 ALA A C 1
ATOM 1413 O O . ALA A 1 185 ? 1.352 7.544 7.306 1.00 94.25 185 ALA A O 1
ATOM 1414 N N . TYR A 1 186 ? -0.521 8.232 8.322 1.00 90.19 186 TYR A N 1
ATOM 1415 C CA . TYR A 1 186 ? -0.886 9.179 7.270 1.00 90.19 186 TYR A CA 1
ATOM 1416 C C . TYR A 1 186 ? -0.023 10.434 7.216 1.00 90.19 186 TYR A C 1
ATOM 1418 O O . TYR A 1 186 ? 0.105 11.023 6.146 1.00 90.19 186 TYR A O 1
ATOM 1426 N N . THR A 1 187 ? 0.567 10.850 8.333 1.00 90.56 187 THR A N 1
ATOM 1427 C CA . THR A 1 187 ? 1.399 12.062 8.374 1.00 90.56 187 THR A CA 1
ATOM 1428 C C . THR A 1 187 ? 2.670 11.889 7.542 1.00 90.56 187 THR A C 1
ATOM 1430 O O . THR A 1 187 ? 3.084 12.820 6.856 1.00 90.56 187 THR A O 1
ATOM 1433 N N . ASP A 1 188 ? 3.222 10.676 7.520 1.00 88.88 188 ASP A N 1
ATOM 1434 C CA . ASP A 1 188 ? 4.399 10.343 6.712 1.00 88.88 188 ASP A CA 1
ATOM 1435 C C . ASP A 1 188 ? 4.041 9.848 5.300 1.00 88.88 188 ASP A C 1
ATOM 1437 O O . ASP A 1 188 ? 4.926 9.490 4.518 1.00 88.88 188 ASP A O 1
ATOM 1441 N N . ALA A 1 189 ? 2.750 9.754 4.969 1.00 87.50 189 ALA A N 1
ATOM 1442 C CA . ALA A 1 189 ? 2.320 9.095 3.749 1.00 87.50 189 ALA A CA 1
ATOM 1443 C C . ALA A 1 189 ? 2.557 9.969 2.503 1.00 87.50 189 ALA A C 1
ATOM 1445 O O . ALA A 1 189 ? 2.091 11.113 2.446 1.00 87.50 189 ALA A O 1
ATOM 1446 N N . PRO A 1 190 ? 3.197 9.429 1.445 1.00 87.06 190 PRO A N 1
ATOM 1447 C CA . PRO A 1 190 ? 3.224 10.100 0.154 1.00 87.06 190 PRO A CA 1
ATOM 1448 C C . PRO A 1 190 ? 1.810 10.185 -0.429 1.00 87.06 190 PRO A C 1
ATOM 1450 O O . PRO A 1 190 ? 0.929 9.379 -0.109 1.00 87.06 190 PRO A O 1
ATOM 1453 N N . ARG A 1 191 ? 1.590 11.135 -1.344 1.00 84.25 191 ARG A N 1
ATOM 1454 C CA . ARG A 1 191 ? 0.296 11.266 -2.026 1.00 84.25 191 ARG A CA 1
ATOM 1455 C C . ARG A 1 191 ? -0.009 10.027 -2.867 1.00 84.25 191 ARG A C 1
ATOM 1457 O O . ARG A 1 191 ? 0.783 9.632 -3.713 1.00 84.25 191 ARG A O 1
ATOM 1464 N N . THR A 1 192 ? -1.190 9.451 -2.671 1.00 83.69 192 THR A N 1
ATOM 1465 C CA . THR A 1 192 ? -1.703 8.345 -3.485 1.00 83.69 192 THR A CA 1
ATOM 1466 C C . THR A 1 192 ? -2.369 8.865 -4.759 1.00 83.69 192 THR A C 1
ATOM 1468 O O . THR A 1 192 ? -2.842 10.002 -4.821 1.00 83.69 192 THR A O 1
ATOM 1471 N N . SER A 1 193 ? -2.390 8.041 -5.811 1.00 85.06 193 SER A N 1
ATOM 1472 C CA . SER A 1 193 ? -3.059 8.390 -7.069 1.00 85.06 193 SER A CA 1
ATOM 1473 C C . SER A 1 193 ? -4.515 7.902 -7.097 1.00 85.06 193 SER A C 1
ATOM 1475 O O . SER A 1 193 ? -4.800 6.848 -6.520 1.00 85.06 193 SER A O 1
ATOM 1477 N N . PRO A 1 194 ? -5.425 8.575 -7.833 1.00 82.75 194 PRO A N 1
ATOM 1478 C CA . PRO A 1 194 ? -6.802 8.099 -8.020 1.00 82.75 194 PRO A CA 1
ATOM 1479 C C . PRO A 1 194 ? -6.864 6.658 -8.544 1.00 82.75 194 PRO A C 1
ATOM 1481 O O . PRO A 1 194 ? -7.634 5.841 -8.062 1.00 82.75 194 PRO A O 1
ATOM 1484 N N . LYS A 1 195 ? -5.935 6.292 -9.432 1.00 81.94 195 LYS A N 1
ATOM 1485 C CA . LYS A 1 195 ? -5.812 4.935 -9.976 1.00 81.94 195 LYS A CA 1
ATOM 1486 C C . LYS A 1 195 ? -5.481 3.869 -8.925 1.00 81.94 195 LYS A C 1
ATOM 1488 O O . LYS A 1 195 ? -5.841 2.707 -9.098 1.00 81.94 195 LYS A O 1
ATOM 1493 N N . ALA A 1 196 ? -4.732 4.218 -7.879 1.00 80.94 196 ALA A N 1
ATOM 1494 C CA . ALA A 1 196 ? -4.484 3.292 -6.776 1.00 80.94 196 ALA A CA 1
ATOM 1495 C C . ALA A 1 196 ? -5.725 3.130 -5.899 1.00 80.94 196 ALA A C 1
ATOM 1497 O O . ALA A 1 196 ? -6.012 2.013 -5.479 1.00 80.94 196 ALA A O 1
ATOM 1498 N N . PHE A 1 197 ? -6.466 4.219 -5.684 1.00 82.31 197 PHE A N 1
ATOM 1499 C CA . PHE A 1 197 ? -7.742 4.199 -4.978 1.00 82.31 197 PHE A CA 1
ATOM 1500 C C . PHE A 1 197 ? -8.776 3.333 -5.714 1.00 82.31 197 PHE A C 1
ATOM 1502 O O . PHE A 1 197 ? -9.313 2.404 -5.123 1.00 82.31 197 PHE A O 1
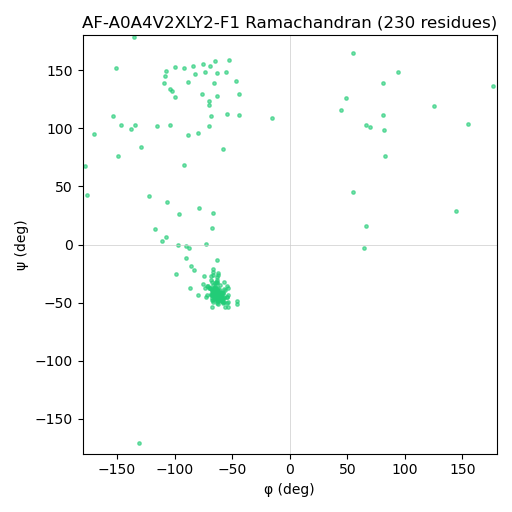ATOM 1509 N N . GLU A 1 198 ? -8.979 3.551 -7.016 1.00 83.62 198 GLU A N 1
ATOM 1510 C CA . GLU A 1 198 ? -9.882 2.744 -7.854 1.00 83.62 198 GLU A CA 1
ATOM 1511 C C . GLU A 1 198 ? -9.533 1.253 -7.778 1.00 83.62 198 GLU A C 1
ATOM 1513 O O . GLU A 1 198 ? -10.374 0.432 -7.431 1.00 83.62 198 GLU A O 1
ATOM 1518 N N . ARG A 1 199 ? -8.258 0.894 -7.977 1.00 83.81 199 ARG A N 1
ATOM 1519 C CA . ARG A 1 199 ? -7.806 -0.507 -7.896 1.00 83.81 199 ARG A CA 1
ATOM 1520 C C . ARG A 1 199 ? -7.963 -1.133 -6.516 1.00 83.81 199 ARG A C 1
ATOM 1522 O O . ARG A 1 199 ? -8.078 -2.355 -6.416 1.00 83.81 199 ARG A O 1
ATOM 1529 N N . ALA A 1 200 ? -7.871 -0.334 -5.457 1.00 83.06 200 ALA A N 1
ATOM 1530 C CA . ALA A 1 200 ? -8.122 -0.804 -4.104 1.00 83.06 200 ALA A CA 1
ATOM 1531 C C . ALA A 1 200 ? -9.622 -1.040 -3.888 1.00 83.06 200 ALA A C 1
ATOM 1533 O O . ALA A 1 200 ? -9.983 -2.105 -3.399 1.00 83.06 200 ALA A O 1
ATOM 1534 N N . SER A 1 201 ? -10.482 -0.110 -4.320 1.00 82.62 201 SER A N 1
ATOM 1535 C CA . SER A 1 201 ? -11.945 -0.272 -4.287 1.00 82.62 201 SER A CA 1
ATOM 1536 C C . SER A 1 201 ? -12.420 -1.478 -5.097 1.00 82.62 201 SER A C 1
ATOM 1538 O O . SER A 1 201 ? -13.167 -2.293 -4.566 1.00 82.62 201 SER A O 1
ATOM 1540 N N . GLU A 1 202 ? -11.935 -1.652 -6.330 1.00 83.00 202 GLU A N 1
ATOM 1541 C CA . GLU A 1 202 ? -12.255 -2.807 -7.182 1.00 83.00 202 GLU A CA 1
ATOM 1542 C C . GLU A 1 202 ? -11.840 -4.128 -6.521 1.00 83.00 202 GLU A C 1
ATOM 1544 O O . GLU A 1 202 ? -12.622 -5.075 -6.460 1.00 83.00 202 GLU A O 1
ATOM 1549 N N . GLY A 1 203 ? -10.614 -4.196 -5.988 1.00 78.31 203 GLY A N 1
ATOM 1550 C CA . GLY A 1 203 ? -10.104 -5.401 -5.329 1.00 78.31 203 GLY A CA 1
ATOM 1551 C C . GLY A 1 203 ? -10.830 -5.749 -4.027 1.00 78.31 203 GLY A C 1
ATOM 1552 O O . GLY A 1 203 ? -10.823 -6.910 -3.626 1.00 78.31 203 GLY A O 1
ATOM 1553 N N . LEU A 1 204 ? -11.446 -4.756 -3.383 1.00 80.00 204 LEU A N 1
ATOM 1554 C CA . LEU A 1 204 ? -12.246 -4.909 -2.169 1.00 80.00 204 LEU A CA 1
ATOM 1555 C C . LEU A 1 204 ? -13.756 -5.014 -2.452 1.00 80.00 204 LEU A C 1
ATOM 1557 O O . LEU A 1 204 ? -14.514 -5.168 -1.503 1.00 80.00 204 LEU A O 1
ATOM 1561 N N . GLN A 1 205 ? -14.183 -4.957 -3.723 1.00 77.31 205 GLN A N 1
ATOM 1562 C CA . GLN A 1 205 ? -15.588 -5.024 -4.162 1.00 77.31 205 GLN A CA 1
ATOM 1563 C C . GLN A 1 205 ? -16.495 -3.965 -3.500 1.00 77.31 205 GLN A C 1
ATOM 1565 O O . GLN A 1 205 ? -17.594 -4.274 -3.046 1.00 77.31 205 GLN A O 1
ATOM 1570 N N . ARG A 1 206 ? -16.025 -2.712 -3.430 1.00 69.06 206 ARG A N 1
ATOM 1571 C CA . ARG A 1 206 ? -16.653 -1.627 -2.650 1.00 69.06 206 ARG A CA 1
ATOM 1572 C C . ARG A 1 206 ? -17.351 -0.574 -3.520 1.00 69.06 206 ARG A C 1
ATOM 1574 O O . ARG A 1 206 ? -16.858 -0.253 -4.601 1.00 69.06 206 ARG A O 1
ATOM 1581 N N . ASN A 1 207 ? -18.417 0.040 -2.997 1.00 61.62 207 ASN A N 1
ATOM 1582 C CA . ASN A 1 207 ? -19.004 1.260 -3.567 1.00 61.62 207 ASN A CA 1
ATOM 1583 C C . ASN A 1 207 ? -18.121 2.501 -3.302 1.00 61.62 207 ASN A C 1
ATOM 1585 O O . ASN A 1 207 ? -17.405 2.589 -2.305 1.00 61.62 207 ASN A O 1
ATOM 1589 N N . GLU A 1 208 ? -18.132 3.469 -4.221 1.00 55.41 208 GLU A N 1
ATOM 1590 C CA . GLU A 1 208 ? -17.179 4.594 -4.252 1.00 55.41 208 GLU A CA 1
ATOM 1591 C C . GLU A 1 208 ? -17.305 5.569 -3.066 1.00 55.41 208 GLU A C 1
ATOM 1593 O O . GLU A 1 208 ? -16.339 6.254 -2.719 1.00 55.41 208 GLU A O 1
ATOM 1598 N N . GLU A 1 209 ? -18.449 5.589 -2.387 1.00 56.91 209 GLU A N 1
ATOM 1599 C CA . GLU A 1 209 ? -18.700 6.427 -1.216 1.00 56.91 209 GLU A CA 1
ATOM 1600 C C . GLU A 1 209 ? -17.868 5.900 -0.037 1.00 56.91 209 GLU A C 1
ATOM 1602 O O . GLU A 1 209 ? -17.922 4.722 0.282 1.00 56.91 209 GLU A O 1
ATOM 1607 N N . MET A 1 210 ? -17.011 6.719 0.587 1.00 62.00 210 MET A N 1
ATOM 1608 C CA . MET A 1 210 ? -16.101 6.339 1.697 1.00 62.00 210 MET A CA 1
ATOM 1609 C C . MET A 1 210 ? -16.821 5.962 3.013 1.00 62.00 210 MET A C 1
ATOM 1611 O O . MET A 1 210 ? -16.281 6.140 4.104 1.00 62.00 210 MET A O 1
ATOM 1615 N N . THR A 1 211 ? -18.048 5.472 2.916 1.00 67.88 211 THR A N 1
ATOM 1616 C CA . THR A 1 211 ? -18.878 4.944 3.989 1.00 67.88 211 THR A CA 1
ATOM 1617 C C . THR A 1 211 ? -18.839 3.421 3.906 1.00 67.88 211 THR A C 1
ATOM 1619 O O . THR A 1 211 ? -18.949 2.844 2.829 1.00 67.88 211 THR A O 1
ATOM 1622 N N . PHE A 1 212 ? -18.612 2.762 5.041 1.00 75.25 212 PHE A N 1
ATOM 1623 C CA . PHE A 1 212 ? -18.636 1.304 5.116 1.00 75.25 212 PHE A CA 1
ATOM 1624 C C . PHE A 1 212 ? -19.977 0.855 5.679 1.00 75.25 212 PHE A C 1
ATOM 1626 O O . PHE A 1 212 ? -20.379 1.294 6.757 1.00 75.25 212 PHE A O 1
ATOM 1633 N N . THR A 1 213 ? -20.649 -0.039 4.968 1.00 81.62 213 THR A N 1
ATOM 1634 C CA . THR A 1 213 ? -21.773 -0.801 5.516 1.00 81.62 213 THR A CA 1
ATOM 1635 C C . THR A 1 213 ? -21.256 -1.902 6.451 1.00 81.62 213 THR A C 1
ATOM 1637 O O . THR A 1 213 ? -20.122 -2.368 6.307 1.00 81.62 213 THR A O 1
ATOM 1640 N N . SER A 1 214 ? -22.076 -2.350 7.410 1.00 82.88 214 SER A N 1
ATOM 1641 C CA . SER A 1 214 ? -21.712 -3.451 8.323 1.00 82.88 214 SER A CA 1
ATOM 1642 C C . SER A 1 214 ? -21.275 -4.706 7.565 1.00 82.88 214 SER A C 1
ATOM 1644 O O . SER A 1 214 ? -20.226 -5.273 7.875 1.00 82.88 214 SER A O 1
ATOM 1646 N N . ARG A 1 215 ? -22.014 -5.050 6.504 1.00 84.56 215 ARG A N 1
ATOM 1647 C CA . ARG A 1 215 ? -21.736 -6.181 5.620 1.00 84.56 215 ARG A CA 1
ATOM 1648 C C . ARG A 1 215 ? -20.384 -6.080 4.915 1.00 84.56 215 ARG A C 1
ATOM 1650 O O . ARG A 1 215 ? -19.670 -7.071 4.818 1.00 84.56 215 ARG A O 1
ATOM 1657 N N . GLU A 1 216 ? -20.008 -4.901 4.419 1.00 84.81 216 GLU A N 1
ATOM 1658 C CA . GLU A 1 216 ? -18.696 -4.711 3.779 1.00 84.81 216 GLU A CA 1
ATOM 1659 C C . GLU A 1 216 ? -17.548 -4.919 4.771 1.00 84.81 216 GLU A C 1
ATOM 1661 O O . GLU A 1 216 ? -16.524 -5.498 4.416 1.00 84.81 216 GLU A O 1
ATOM 1666 N N . ILE A 1 217 ? -17.719 -4.485 6.024 1.00 89.12 217 ILE A N 1
ATOM 1667 C CA . ILE A 1 217 ? -16.719 -4.702 7.076 1.00 89.12 217 ILE A CA 1
ATOM 1668 C C . ILE A 1 217 ? -16.607 -6.193 7.414 1.00 89.12 217 ILE A C 1
ATOM 1670 O O . ILE A 1 217 ? -15.496 -6.694 7.595 1.00 89.12 217 ILE A O 1
ATOM 1674 N N . ASP A 1 218 ? -17.730 -6.911 7.441 1.00 90.38 218 ASP A N 1
ATOM 1675 C CA . ASP A 1 218 ? -17.768 -8.352 7.705 1.00 90.38 218 ASP A CA 1
ATOM 1676 C C . ASP A 1 218 ? -16.980 -9.168 6.678 1.00 90.38 218 ASP A C 1
ATOM 1678 O O . ASP A 1 218 ? -16.309 -10.134 7.044 1.00 90.38 218 ASP A O 1
ATOM 1682 N N . LEU A 1 219 ? -16.959 -8.746 5.410 1.00 88.62 219 LEU A N 1
ATOM 1683 C CA . LEU A 1 219 ? -16.144 -9.393 4.375 1.00 88.62 219 LEU A CA 1
ATOM 1684 C C . LEU A 1 219 ? -14.637 -9.323 4.667 1.00 88.62 219 LEU A C 1
ATOM 1686 O O . LEU A 1 219 ? -13.878 -10.168 4.190 1.00 88.62 219 LEU A O 1
ATOM 1690 N N . PHE A 1 220 ? -14.185 -8.338 5.448 1.00 89.94 220 PHE A N 1
ATOM 1691 C CA . PHE A 1 220 ? -12.780 -8.197 5.840 1.00 89.94 220 PHE A CA 1
ATOM 1692 C C . PHE A 1 220 ? -12.434 -8.927 7.139 1.00 89.94 220 PHE A C 1
ATOM 1694 O O . PHE A 1 220 ? -11.245 -9.042 7.464 1.00 89.94 220 PHE A O 1
ATOM 1701 N N . LEU A 1 221 ? -13.446 -9.389 7.874 1.00 91.88 221 LEU A N 1
ATOM 1702 C CA . LEU A 1 221 ? -13.308 -10.089 9.142 1.00 91.88 221 LEU A CA 1
ATOM 1703 C C . LEU A 1 221 ? -13.421 -11.617 8.958 1.00 91.88 221 LEU A C 1
ATOM 1705 O O . LEU A 1 221 ? -14.078 -12.097 8.023 1.00 91.88 221 LEU A O 1
ATOM 1709 N N . PRO A 1 222 ? -12.781 -12.402 9.846 1.00 90.62 222 PRO A N 1
ATOM 1710 C CA . PRO A 1 222 ? -13.066 -13.828 9.996 1.00 90.62 222 PRO A CA 1
ATOM 1711 C C . PRO A 1 222 ? -14.552 -14.073 10.278 1.00 90.62 222 PRO A C 1
ATOM 1713 O O . PRO A 1 222 ? -15.171 -13.260 10.958 1.00 90.62 222 PRO A O 1
ATOM 1716 N N . GLU A 1 223 ? -15.087 -15.208 9.816 1.00 88.56 223 GLU A N 1
ATOM 1717 C CA . GLU A 1 223 ? -16.501 -15.613 9.981 1.00 88.56 223 GLU A CA 1
ATOM 1718 C C . GLU A 1 223 ? -17.01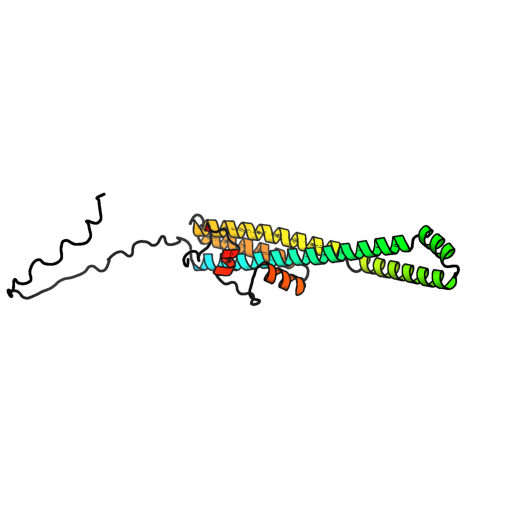5 -15.410 11.412 1.00 88.56 223 GLU A C 1
ATOM 1720 O O . GLU A 1 223 ? -17.994 -14.707 11.624 1.00 88.56 223 GLU A O 1
ATOM 1725 N N . ALA A 1 224 ? -16.259 -15.869 12.412 1.00 88.31 224 ALA A N 1
ATOM 1726 C CA . ALA A 1 224 ? -16.630 -15.754 13.824 1.00 88.31 224 ALA A CA 1
ATOM 1727 C C . ALA A 1 224 ? -16.760 -14.312 14.371 1.00 88.31 224 ALA A C 1
ATOM 1729 O O . ALA A 1 224 ? -17.263 -14.132 15.477 1.00 88.31 224 ALA A O 1
ATOM 1730 N N . LEU A 1 225 ? -16.274 -13.295 13.650 1.00 89.31 225 LEU A N 1
ATOM 1731 C CA . LEU A 1 225 ? -16.360 -11.878 14.039 1.00 89.31 225 LEU A CA 1
ATOM 1732 C C . LEU A 1 225 ? -17.379 -11.093 13.193 1.00 89.31 225 LEU A C 1
ATOM 1734 O O . LEU A 1 225 ? -17.445 -9.861 13.291 1.00 89.31 225 LEU A O 1
ATOM 1738 N N . ARG A 1 226 ? -18.141 -11.781 12.334 1.00 91.44 226 ARG A N 1
ATOM 1739 C CA . ARG A 1 226 ? -19.180 -11.175 11.500 1.00 91.44 226 ARG A CA 1
ATOM 1740 C C . ARG A 1 226 ? -20.472 -10.994 12.285 1.00 91.44 226 ARG A C 1
ATOM 1742 O O . ARG A 1 226 ? -20.774 -11.787 13.171 1.00 91.44 226 ARG A O 1
ATOM 1749 N N . LEU A 1 227 ? -21.219 -9.938 11.971 1.00 85.06 227 LEU A N 1
ATOM 1750 C CA . LEU A 1 227 ? -22.510 -9.658 12.607 1.00 85.06 227 LEU A CA 1
ATOM 1751 C C . LEU A 1 227 ? -23.692 -10.118 11.739 1.00 85.06 227 LEU A C 1
ATOM 1753 O O . LEU A 1 227 ? -24.743 -10.436 12.285 1.00 85.06 227 LEU A O 1
ATOM 1757 N N . ASP A 1 228 ? -23.514 -10.212 10.416 1.00 70.94 228 ASP A N 1
ATOM 1758 C CA . ASP A 1 228 ? -24.608 -10.451 9.461 1.00 70.94 228 ASP A CA 1
ATOM 1759 C C . ASP A 1 228 ? -24.806 -11.936 9.036 1.00 70.94 228 ASP A C 1
ATOM 1761 O O . ASP A 1 228 ? -25.352 -12.205 7.966 1.00 70.94 228 ASP A O 1
ATOM 1765 N N . GLU A 1 229 ? -24.431 -12.943 9.841 1.00 55.28 229 GLU A N 1
ATOM 1766 C CA . GLU A 1 229 ? -24.645 -14.380 9.509 1.00 55.28 229 GLU A CA 1
ATOM 1767 C C . GLU A 1 229 ? -26.092 -14.891 9.744 1.00 55.28 229 GLU A C 1
ATOM 1769 O O . GLU A 1 229 ? -26.314 -16.057 10.068 1.00 55.28 229 GLU A O 1
ATOM 1774 N N . GLY A 1 230 ? -27.099 -14.026 9.572 1.00 48.50 230 GLY A N 1
ATOM 1775 C CA . GLY A 1 230 ? -28.513 -14.318 9.850 1.00 48.50 230 GLY A CA 1
ATOM 1776 C C . GLY A 1 230 ? -29.457 -14.408 8.643 1.00 48.50 230 GLY A C 1
ATOM 1777 O O . GLY A 1 230 ? -30.653 -14.586 8.850 1.00 48.50 230 GLY A O 1
ATOM 1778 N N . GLU A 1 231 ? -28.977 -14.288 7.402 1.00 40.00 231 GLU A N 1
ATOM 1779 C CA . GLU A 1 231 ? -29.820 -14.437 6.202 1.00 40.00 231 GLU A CA 1
ATOM 1780 C C . GLU A 1 231 ? -29.190 -15.422 5.207 1.00 40.00 231 GLU A C 1
ATOM 1782 O O . GLU A 1 231 ? -28.482 -15.043 4.270 1.00 40.00 231 GLU A O 1
ATOM 1787 N N . GLY A 1 232 ? -29.452 -16.708 5.445 1.00 34.47 232 GLY A N 1
ATOM 1788 C CA . GLY A 1 232 ? -29.249 -17.814 4.508 1.00 34.47 232 GLY A CA 1
ATOM 1789 C C . GLY A 1 232 ? -30.548 -18.574 4.293 1.00 34.47 232 GLY A C 1
ATOM 1790 O O . GLY A 1 232 ? -31.269 -18.782 5.295 1.00 34.47 232 GLY A O 1
#

pLDDT: mean 78.87, std 19.9, range [34.0, 98.19]

Mean predicted aligned error: 13.63 Å

Foldseek 3Di:
DDDDPDPPDPDDDDDDDDDDDDDDDDDDDDDDPDPDPDDPVDQPFDPVLLVVLLLVLLLLLLLLQLLLLQLVVLVVVVVVLVVVLVVLVVCLDPVNLVVVCVVVVDPVVSVVVNVVSVVVNVVSVVVCVVDVSVVLSVLSVVLSVLSVVLSVLSLVLLVCSSVVVDDNVRSVVSSVVSVVSNVVSVVSHDDGDVVSSVVSCVVLVHDPPSGDDLVSSQVVHDPVSHDPPPDD

InterPro domains:
  IPR040811 SMODS and SLOG-associating 2TM effector domain [PF18186] (49-216)
  IPR059224 SLATT domain-containing [NF033632] (52-208)